Protein AF-0000000071001162 (afdb_homodimer)

Solvent-accessible surface area (backbone atoms only — not comparable to full-atom values): 13131 Å² total; per-residue (Å²): 124,56,62,66,59,56,50,50,51,51,51,51,45,55,54,23,30,41,69,30,40,54,62,35,54,84,46,43,37,82,77,22,39,39,35,41,61,76,63,40,68,29,19,70,82,34,88,72,25,38,65,56,55,30,55,32,86,80,52,74,37,36,72,46,72,46,81,40,82,68,49,69,42,74,47,40,97,78,49,38,21,34,37,40,38,28,35,37,44,32,31,26,70,49,99,80,46,79,43,78,46,41,29,41,33,36,36,33,36,26,52,80,53,97,88,40,67,26,34,41,34,37,38,36,19,57,83,122,56,62,66,60,55,50,49,52,52,51,51,45,55,53,24,32,41,69,31,40,54,61,36,54,84,45,44,37,82,77,22,38,38,36,40,61,77,64,40,67,29,19,70,81,34,89,72,25,36,65,56,55,29,55,32,86,80,53,74,37,37,73,46,71,47,80,39,82,68,48,67,42,73,47,40,99,78,47,38,22,36,37,38,39,27,36,36,44,34,33,28,68,51,98,81,47,77,43,78,44,42,28,41,35,37,37,32,37,26,52,79,52,98,87,40,66,26,33,42,35,37,39,36,19,57,82

Organism: Aspergillus flavus (strain ATCC 200026 / FGSC A1120 / IAM 13836 / NRRL 3357 / JCM 12722 / SRRC 167) (NCBI:txid332952)

Sequence (254 aa):
MNHNEILALEHKTWDALCISGSTLIPLLSDDCIMVFPGGMKLSKESHPTLSSILASEEFVPWSSYTILESETRTLDGSAQSALICYKVSARRVSDRDSQSFDALCSSVWRKIGPEQWEMVFHQQTPFMNHNEILALEHKTWDALCISGSTLIPLLSDDCIMVFPGGMKLSKESHPTLSSILASEEFVPWSSYTILESETRTLDGSAQSALICYKVSARRVSDRDSQSFDALCSSVWRKIGPEQWEMVFHQQTPF

Nearest PDB structures (foldseek):
  3soy-assembly1_A-2  TM=6.831E-01  e=2.944E-05  Salmonella enterica subsp. enterica serovar Typhimurium str. LT2
  5kvb-assembly1_A  TM=6.678E-01  e=1.517E-04  Novosphingobium barchaimii LL02
  3s5c-assembly1_B  TM=6.018E-01  e=1.819E-04  uncultured organism
  3a76-assembly1_A  TM=5.830E-01  e=1.343E-04  Sphingomonas paucimobilis
  3bb9-assembly3_E  TM=6.967E-01  e=2.063E-03  Shewanella frigidimarina NCIMB 400

pLDDT: mean 94.47, std 6.88, range [64.56, 98.94]

InterPro domains:
  IPR032710 NTF2-like domain superfamily [SSF54427] (4-126)

Radius of gyration: 17.89 Å; Cα contacts (8 Å, |Δi|>4): 563; chains: 2; bounding box: 54×50×40 Å

Foldseek 3Di:
DDQVLVVVLVVCQLVLLQPFLLSNVVQADQFAWEAEPPGDIEGCPDVVHSNCVRHDPPRFGWNDKDWADKDKDQDDPVSQKMKIKTWMWTWTDDPVGIDIWIWIKMWMWGHPDPRGIHTRYMYTGTD/DDLVLVVVLVVCQLVLLQPFLLSNVVQADQFAWEAEPPGDIEGCPDVVHSNCVRHDPPRFGWNDKDWADKDKDQDDPVSQKMKIKTWMWTWTDDPVDIDIWIWIKMWMWGHPDPRGIHTRYMYTGTD

Secondary structure (DSSP, 8-state):
--HHHHHHHHHHHHHHHTT-SGGGGGGEEEEEEEEETTTEEE-TTSSS-HHHHHT-TTPPPPSEEEEEEEEEEE-STT--EEEEEEEEEEEEE-SS-EEEEEEEEEEEEEESSSS-EEEEEEEEEE-/--HHHHHHHHHHHHHHHTT-SGGGGGGEEEEEEEEETTTEEE-TTSSS-HHHHHT-TTPPPPSEEEEEEEEEEE-STT--EEEEEEEEEEEEE-SS-EEEEEEEEEEEEEE-SSS-EEEEEEEEEE-

Structure (mmCIF, N/CA/C/O backbone):
data_AF-0000000071001162-model_v1
#
loop_
_entity.id
_entity.type
_entity.pdbx_description
1 polymer 'DUF4440 domain-containing protein'
#
loop_
_atom_site.group_PDB
_atom_site.id
_atom_site.type_symbol
_atom_site.label_atom_id
_atom_site.label_alt_id
_atom_site.label_comp_id
_atom_site.label_asym_id
_atom_site.label_entity_id
_atom_site.label_seq_id
_atom_site.pdbx_PDB_ins_code
_atom_site.Cartn_x
_atom_site.Cartn_y
_atom_site.Cartn_z
_atom_site.occupancy
_atom_site.B_iso_or_equiv
_atom_site.auth_seq_id
_atom_site.auth_comp_id
_atom_site.auth_asym_id
_atom_site.auth_atom_id
_atom_site.pdbx_PDB_model_num
ATOM 1 N N . MET A 1 1 ? -12.047 -14.719 6.945 1 66.56 1 MET A N 1
ATOM 2 C CA . MET A 1 1 ? -10.688 -14.875 6.426 1 66.56 1 MET A CA 1
ATOM 3 C C . MET A 1 1 ? -9.68 -15.016 7.562 1 66.56 1 MET A C 1
ATOM 5 O O . MET A 1 1 ? -9.797 -14.336 8.586 1 66.56 1 MET A O 1
ATOM 9 N N . ASN A 1 2 ? -8.789 -16.109 7.418 1 86.12 2 ASN A N 1
ATOM 10 C CA . ASN A 1 2 ? -7.809 -16.484 8.438 1 86.12 2 ASN A CA 1
ATOM 11 C C . ASN A 1 2 ? -6.469 -15.797 8.211 1 86.12 2 ASN A C 1
ATOM 13 O O . ASN A 1 2 ? -5.93 -15.828 7.102 1 86.12 2 ASN A O 1
ATOM 17 N N . HIS A 1 3 ? -6.035 -15.047 9.203 1 94.19 3 HIS A N 1
ATOM 18 C CA . HIS A 1 3 ? -4.758 -14.352 9.133 1 94.19 3 HIS A CA 1
ATOM 19 C C . HIS A 1 3 ? -3.646 -15.281 8.648 1 94.19 3 HIS A C 1
ATOM 21 O O . HIS A 1 3 ? -2.854 -14.906 7.781 1 94.19 3 HIS A O 1
ATOM 27 N N . ASN A 1 4 ? -3.639 -16.422 9.195 1 95.75 4 ASN A N 1
ATOM 28 C CA . ASN A 1 4 ? -2.586 -17.375 8.875 1 95.75 4 ASN A CA 1
ATOM 29 C C . ASN A 1 4 ? -2.615 -17.766 7.395 1 95.75 4 ASN A C 1
ATOM 31 O O . ASN A 1 4 ? -1.568 -18 6.789 1 95.75 4 ASN A O 1
ATOM 35 N N . GLU A 1 5 ? -3.801 -17.828 6.906 1 95.12 5 GLU A N 1
ATOM 36 C CA . GLU A 1 5 ? -3.951 -18.156 5.492 1 95.12 5 GLU A CA 1
ATOM 37 C C . GLU A 1 5 ? -3.334 -17.078 4.609 1 95.12 5 GLU A C 1
ATOM 39 O O . GLU A 1 5 ? -2.59 -17.375 3.674 1 95.12 5 GLU A O 1
ATOM 44 N N . ILE A 1 6 ? -3.6 -15.852 4.902 1 96.88 6 ILE A N 1
ATOM 45 C CA . ILE A 1 6 ? -3.105 -14.727 4.105 1 96.88 6 ILE A CA 1
ATOM 46 C C . ILE A 1 6 ? -1.596 -14.594 4.293 1 96.88 6 ILE A C 1
ATOM 48 O O . ILE A 1 6 ? -0.866 -14.336 3.332 1 96.88 6 ILE A O 1
ATOM 52 N N . LEU A 1 7 ? -1.125 -14.781 5.527 1 98.25 7 LEU A N 1
ATOM 53 C CA . LEU A 1 7 ? 0.308 -14.742 5.801 1 98.25 7 LEU A CA 1
ATOM 54 C C . LEU A 1 7 ? 1.043 -15.82 5.012 1 98.25 7 LEU A C 1
ATOM 56 O O . LEU A 1 7 ? 2.141 -15.586 4.5 1 98.25 7 LEU A O 1
ATOM 60 N N . ALA A 1 8 ? 0.471 -16.984 4.941 1 97.94 8 ALA A N 1
ATOM 61 C CA . ALA A 1 8 ? 1.063 -18.078 4.168 1 97.94 8 ALA A CA 1
ATOM 62 C C . ALA A 1 8 ? 1.209 -17.688 2.699 1 97.94 8 ALA A C 1
ATOM 64 O O . ALA A 1 8 ? 2.176 -18.078 2.043 1 97.94 8 ALA A O 1
ATOM 65 N N . LEU A 1 9 ? 0.254 -16.953 2.176 1 98 9 LEU A N 1
ATOM 66 C CA . LEU A 1 9 ? 0.333 -16.469 0.802 1 98 9 LEU A CA 1
ATOM 67 C C . LEU A 1 9 ? 1.518 -15.523 0.626 1 98 9 LEU A C 1
ATOM 69 O O . LEU A 1 9 ? 2.211 -15.57 -0.393 1 98 9 LEU A O 1
ATOM 73 N N . GLU A 1 10 ? 1.776 -14.703 1.621 1 98.81 10 GLU A N 1
ATOM 74 C CA . GLU A 1 10 ? 2.936 -13.812 1.549 1 98.81 10 GLU A CA 1
ATOM 75 C C . GLU A 1 10 ? 4.238 -14.609 1.549 1 98.81 10 GLU A C 1
ATOM 77 O O . GLU A 1 10 ? 5.172 -14.281 0.817 1 98.81 10 GLU A O 1
ATOM 82 N N . HIS A 1 11 ? 4.293 -15.602 2.422 1 98.75 11 HIS A N 1
ATOM 83 C CA . HIS A 1 11 ? 5.469 -16.469 2.414 1 98.75 11 HIS A CA 1
ATOM 84 C C . HIS A 1 11 ? 5.66 -17.125 1.052 1 98.75 11 HIS A C 1
ATOM 86 O O . HIS A 1 11 ? 6.785 -17.234 0.564 1 98.75 11 HIS A O 1
ATOM 92 N N . LYS A 1 12 ? 4.574 -17.531 0.424 1 98.56 12 LYS A N 1
ATOM 93 C CA . LYS A 1 12 ? 4.656 -18.094 -0.916 1 98.56 12 LYS A CA 1
ATOM 94 C C . LYS A 1 12 ? 5.262 -17.109 -1.904 1 98.56 12 LYS A C 1
ATOM 96 O O . LYS A 1 12 ? 6.07 -17.484 -2.756 1 98.56 12 LYS A O 1
ATOM 101 N N . THR A 1 13 ? 4.871 -15.859 -1.766 1 98.75 13 THR A N 1
ATOM 102 C CA . THR A 1 13 ? 5.387 -14.828 -2.654 1 98.75 13 THR A CA 1
ATOM 103 C C . THR A 1 13 ? 6.887 -14.641 -2.457 1 98.75 13 THR A C 1
ATOM 105 O O . THR A 1 13 ? 7.648 -14.633 -3.426 1 98.75 13 THR A O 1
ATOM 108 N N . TRP A 1 14 ? 7.309 -14.484 -1.239 1 98.75 14 TRP A N 1
ATOM 109 C CA . TRP A 1 14 ? 8.719 -14.258 -0.959 1 98.75 14 TRP A CA 1
ATOM 110 C C . TRP A 1 14 ? 9.547 -15.492 -1.296 1 98.75 14 TRP A C 1
ATOM 112 O O . TRP A 1 14 ? 10.672 -15.383 -1.787 1 98.75 14 TRP A O 1
ATOM 122 N N . ASP A 1 15 ? 9 -16.703 -1.02 1 98.75 15 ASP A N 1
ATOM 123 C CA . ASP A 1 15 ? 9.664 -17.938 -1.439 1 98.75 15 ASP A CA 1
ATOM 124 C C . ASP A 1 15 ? 9.883 -17.953 -2.951 1 98.75 15 ASP A C 1
ATOM 126 O O . ASP A 1 15 ? 10.953 -18.344 -3.424 1 98.75 15 ASP A O 1
ATOM 130 N N . ALA A 1 16 ? 8.836 -17.594 -3.705 1 98.62 16 ALA A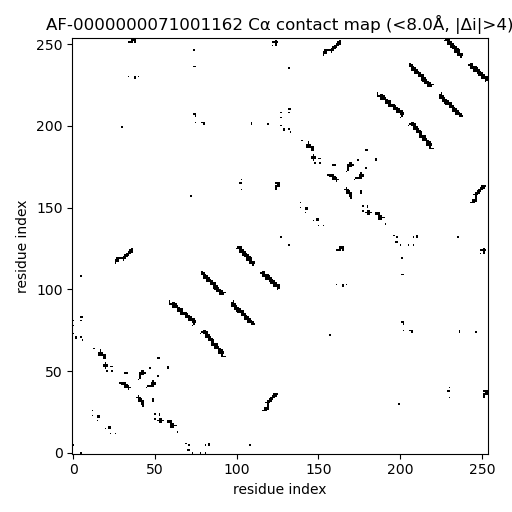 N 1
ATOM 131 C CA . ALA A 1 16 ? 8.945 -17.516 -5.16 1 98.62 16 ALA A CA 1
ATOM 132 C C . ALA A 1 16 ? 10.07 -16.578 -5.578 1 98.62 16 ALA A C 1
ATOM 134 O O . ALA A 1 16 ? 10.859 -16.906 -6.465 1 98.62 16 ALA A O 1
ATOM 135 N N . LEU A 1 17 ? 10.227 -15.461 -4.898 1 98 17 LEU A N 1
ATOM 136 C CA . LEU A 1 17 ? 11.203 -14.438 -5.242 1 98 17 LEU A CA 1
ATOM 137 C C . LEU A 1 17 ? 12.609 -14.875 -4.863 1 98 17 LEU A C 1
ATOM 139 O O . LEU A 1 17 ? 13.594 -14.289 -5.316 1 98 17 LEU A O 1
ATOM 143 N N . CYS A 1 18 ? 12.703 -15.867 -3.99 1 97.81 18 CYS A N 1
ATOM 144 C CA . CYS A 1 18 ? 14 -16.469 -3.68 1 97.81 18 CYS A CA 1
ATOM 145 C C . CYS A 1 18 ? 14.445 -17.391 -4.793 1 97.81 18 CYS A C 1
ATOM 147 O O . CYS A 1 18 ? 15.609 -17.797 -4.844 1 97.81 18 CYS A O 1
ATOM 149 N N . ILE A 1 19 ? 13.562 -17.734 -5.672 1 97.25 19 ILE A N 1
ATOM 150 C CA . ILE A 1 19 ? 13.883 -18.578 -6.82 1 97.25 19 ILE A CA 1
ATOM 151 C C . ILE A 1 19 ? 14.117 -17.703 -8.047 1 97.25 19 ILE A C 1
ATOM 153 O O . ILE A 1 19 ? 15.227 -17.672 -8.594 1 97.25 19 ILE A O 1
ATOM 157 N N . SER A 1 20 ? 13.117 -17.016 -8.523 1 96.81 20 SER A N 1
ATOM 158 C CA . SER A 1 20 ? 13.164 -16.062 -9.633 1 96.81 20 SER A CA 1
ATOM 159 C C . SER A 1 20 ? 11.969 -15.125 -9.609 1 96.81 20 SER A C 1
ATOM 161 O O . SER A 1 20 ? 10.953 -15.414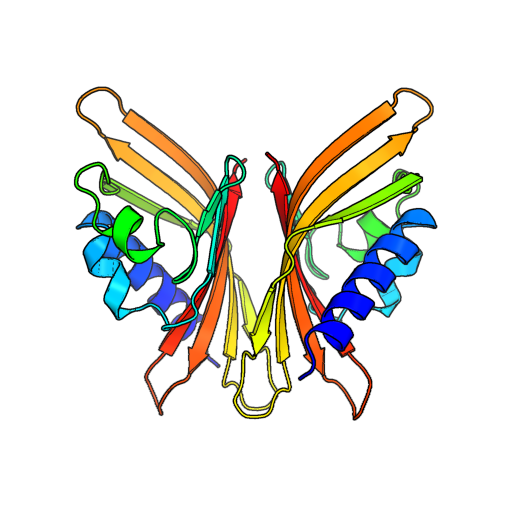 -8.961 1 96.81 20 SER A O 1
ATOM 163 N N . GLY A 1 21 ? 12.117 -14.016 -10.297 1 97 21 GLY A N 1
ATOM 164 C CA . GLY A 1 21 ? 10.977 -13.125 -10.438 1 97 21 GLY A CA 1
ATOM 165 C C . GLY A 1 21 ? 9.805 -13.766 -11.148 1 97 21 GLY A C 1
ATOM 166 O O . GLY A 1 21 ? 8.648 -13.539 -10.781 1 97 21 GLY A O 1
ATOM 167 N N . SER A 1 22 ? 10.078 -14.555 -12.148 1 97.62 22 SER A N 1
ATOM 168 C CA . SER A 1 22 ? 9.039 -15.172 -12.977 1 97.62 22 SER A CA 1
ATOM 169 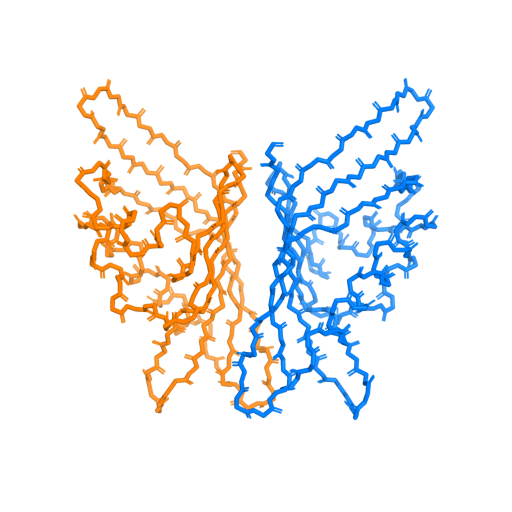C C . SER A 1 22 ? 8.172 -16.125 -12.156 1 97.62 22 SER A C 1
ATOM 171 O O . SER A 1 22 ? 7 -16.328 -12.469 1 97.62 22 SER A O 1
ATOM 173 N N . THR A 1 23 ? 8.734 -16.688 -11.094 1 98.25 23 THR A N 1
ATOM 174 C CA . THR A 1 23 ? 8.031 -17.656 -10.258 1 98.25 23 THR A CA 1
ATOM 175 C C . THR A 1 23 ? 6.898 -16.969 -9.484 1 98.25 23 THR A C 1
ATOM 177 O O . THR A 1 23 ? 5.984 -17.641 -9 1 98.25 23 THR A O 1
ATOM 180 N N . LEU A 1 24 ? 6.949 -15.648 -9.406 1 98.56 24 LEU A N 1
ATOM 181 C CA . LEU A 1 24 ? 5.91 -14.898 -8.711 1 98.56 24 LEU A CA 1
ATOM 182 C C . LEU A 1 24 ? 4.691 -14.711 -9.609 1 98.56 24 LEU A C 1
ATOM 184 O O . LEU A 1 24 ? 3.564 -14.602 -9.117 1 98.56 24 LEU A O 1
ATOM 188 N N . ILE A 1 25 ? 4.867 -14.734 -10.898 1 98.19 25 ILE A N 1
ATOM 189 C CA . ILE A 1 25 ? 3.91 -14.242 -11.883 1 98.19 25 ILE A CA 1
ATOM 190 C C . ILE A 1 25 ? 2.607 -15.039 -11.773 1 98.19 25 ILE A C 1
ATOM 192 O O . ILE A 1 25 ? 1.519 -14.461 -11.805 1 98.19 25 ILE A O 1
ATOM 196 N N . PRO A 1 26 ? 2.621 -16.359 -11.492 1 97.56 26 PRO A N 1
ATOM 197 C CA . PRO A 1 26 ? 1.375 -17.125 -11.414 1 97.56 26 PRO A CA 1
ATOM 198 C C . PRO A 1 26 ? 0.521 -16.75 -10.203 1 97.56 26 PRO A C 1
ATOM 200 O O . PRO A 1 26 ? -0.655 -17.109 -10.141 1 97.56 26 PRO A O 1
ATOM 203 N N . LEU A 1 27 ? 1.064 -16.078 -9.234 1 98.19 27 LEU A N 1
ATOM 204 C CA . LEU A 1 27 ? 0.336 -15.703 -8.031 1 98.19 27 LEU A CA 1
ATOM 205 C C . LEU A 1 27 ? -0.366 -14.367 -8.219 1 98.19 27 LEU A C 1
ATOM 207 O O . LEU A 1 27 ? -1.193 -13.977 -7.391 1 98.19 27 LEU A O 1
ATOM 211 N N . LEU A 1 28 ? -0.059 -13.695 -9.297 1 98.38 28 LEU A N 1
ATOM 212 C CA . LEU A 1 28 ? -0.533 -12.336 -9.492 1 98.38 28 LEU A CA 1
ATOM 213 C C . LEU A 1 28 ? -1.836 -12.32 -10.289 1 98.38 28 LEU A C 1
ATOM 215 O O . LEU A 1 28 ? -2.021 -13.125 -11.195 1 98.38 28 LEU A O 1
ATOM 219 N N . SER A 1 29 ? -2.732 -11.445 -9.914 1 97.31 29 SER A N 1
ATOM 220 C CA . SER A 1 29 ? -3.879 -11.172 -10.773 1 97.31 29 SER A CA 1
ATOM 221 C C . SER A 1 29 ? -3.449 -10.484 -12.062 1 97.31 29 SER A C 1
ATOM 223 O O . SER A 1 29 ? -2.379 -9.875 -12.125 1 97.31 29 SER A O 1
ATOM 225 N N . ASP A 1 30 ? -4.289 -10.562 -13.07 1 96 30 ASP A N 1
ATOM 226 C CA . ASP A 1 30 ? -4.02 -9.922 -14.352 1 96 30 ASP A CA 1
ATOM 227 C C . ASP A 1 30 ? -3.885 -8.406 -14.195 1 96 30 ASP A C 1
ATOM 229 O O . ASP A 1 30 ? -3.111 -7.77 -14.914 1 96 30 ASP A O 1
ATOM 233 N N . ASP A 1 31 ? -4.598 -7.867 -13.289 1 95.81 31 ASP A N 1
ATOM 234 C CA . ASP A 1 31 ? -4.617 -6.418 -13.117 1 95.81 31 ASP A CA 1
ATOM 235 C C . ASP A 1 31 ? -3.799 -5.996 -11.898 1 95.81 31 ASP A C 1
ATOM 237 O O . ASP A 1 31 ? -4.062 -4.953 -11.297 1 95.81 31 ASP A O 1
ATOM 241 N N . CYS A 1 32 ? -2.82 -6.766 -11.484 1 98.19 32 CYS A N 1
ATOM 242 C CA . CYS A 1 32 ? -1.99 -6.484 -10.32 1 98.19 32 CYS A CA 1
ATOM 243 C C . CYS A 1 32 ? -1.204 -5.191 -10.516 1 98.19 32 CYS A C 1
ATOM 245 O O . CYS A 1 32 ? -0.711 -4.918 -11.609 1 98.19 32 CYS A O 1
ATOM 247 N N . ILE A 1 33 ? -1.082 -4.434 -9.461 1 98.5 33 ILE A N 1
ATOM 248 C CA . ILE A 1 33 ? -0.222 -3.256 -9.398 1 98.5 33 ILE A CA 1
ATOM 249 C C . ILE A 1 33 ? 0.824 -3.441 -8.297 1 98.5 33 ILE A C 1
ATOM 251 O O . ILE A 1 33 ? 0.493 -3.83 -7.176 1 98.5 33 ILE A O 1
ATOM 255 N N . MET A 1 34 ? 2.049 -3.172 -8.57 1 98.75 34 MET A N 1
ATOM 256 C CA . MET A 1 34 ? 3.113 -3.189 -7.574 1 98.75 34 MET A CA 1
ATOM 257 C C . MET A 1 34 ? 3.826 -1.843 -7.512 1 98.75 34 MET A C 1
ATOM 259 O O . MET A 1 34 ? 4.148 -1.259 -8.547 1 98.75 34 MET A O 1
ATOM 263 N N . VAL A 1 35 ? 3.994 -1.398 -6.352 1 98.75 35 VAL A N 1
ATOM 264 C CA . VAL A 1 35 ? 4.625 -0.107 -6.098 1 98.75 35 VAL A CA 1
ATOM 265 C C . VAL A 1 35 ? 5.934 -0.311 -5.332 1 98.75 35 VAL A C 1
ATOM 267 O O . VAL A 1 35 ? 5.941 -0.913 -4.258 1 98.75 35 VAL A O 1
ATOM 270 N N . PHE A 1 36 ? 6.992 0.175 -5.871 1 97.81 36 PHE A N 1
ATOM 271 C CA . PHE A 1 36 ? 8.328 0.018 -5.312 1 97.81 36 PHE A CA 1
ATOM 272 C C . PHE A 1 36 ? 8.961 1.376 -5.039 1 97.81 36 PHE A C 1
ATOM 274 O O . PHE A 1 36 ? 8.477 2.402 -5.516 1 97.81 36 PHE A O 1
ATOM 281 N N . PRO A 1 37 ? 10 1.357 -4.203 1 96.56 37 PRO A N 1
ATOM 282 C CA . PRO A 1 37 ? 10.734 2.615 -4.035 1 96.56 37 PRO A CA 1
ATOM 283 C C . PRO A 1 37 ? 11.297 3.146 -5.348 1 96.56 37 PRO A C 1
ATOM 285 O O . PRO A 1 37 ? 11.375 2.412 -6.336 1 96.56 37 PRO A O 1
ATOM 288 N N . GLY A 1 38 ? 11.641 4.465 -5.387 1 94.31 38 GLY A N 1
ATOM 289 C CA . GLY A 1 38 ? 12.242 5.078 -6.562 1 94.31 38 GLY A CA 1
ATOM 290 C C . GLY A 1 38 ? 11.219 5.52 -7.594 1 94.31 38 GLY A C 1
ATOM 291 O O . GLY A 1 38 ? 11.547 5.66 -8.773 1 94.31 38 GLY A O 1
ATOM 292 N N . GLY A 1 39 ? 9.961 5.598 -7.152 1 95.75 39 GLY A N 1
ATOM 293 C CA . GLY A 1 39 ? 8.906 6.078 -8.031 1 95.75 39 GLY A CA 1
ATOM 294 C C . GLY A 1 39 ? 8.445 5.035 -9.031 1 95.75 39 GLY A C 1
ATOM 295 O O . GLY A 1 39 ? 7.898 5.375 -10.078 1 95.75 39 GLY A O 1
ATOM 296 N N . MET A 1 40 ? 8.68 3.816 -8.742 1 96.56 40 MET A N 1
ATOM 297 C CA . MET A 1 40 ? 8.352 2.74 -9.672 1 96.56 40 MET A CA 1
ATOM 298 C C . MET A 1 40 ? 6.973 2.168 -9.375 1 96.56 40 MET A C 1
ATOM 300 O O . MET A 1 40 ? 6.727 1.665 -8.281 1 96.56 40 MET A O 1
ATOM 304 N N . LYS A 1 41 ? 6.09 2.316 -10.242 1 98.12 41 LYS A N 1
ATOM 305 C CA . LYS A 1 41 ? 4.77 1.693 -10.25 1 98.12 41 LYS A CA 1
ATOM 306 C C . LYS A 1 41 ? 4.59 0.795 -11.469 1 98.12 41 LYS A C 1
ATOM 308 O O . LYS A 1 41 ? 4.645 1.266 -12.609 1 98.12 41 LYS A O 1
ATOM 313 N N . LEU A 1 42 ? 4.363 -0.476 -11.219 1 98.06 42 LEU A N 1
ATOM 314 C CA . LEU A 1 42 ? 4.336 -1.452 -12.297 1 98.06 42 LEU A CA 1
ATOM 315 C C . LEU A 1 42 ? 2.973 -2.125 -12.391 1 98.06 42 LEU A C 1
ATOM 317 O O . LEU A 1 42 ? 2.338 -2.396 -11.375 1 98.06 42 LEU A O 1
ATOM 321 N N . SER A 1 43 ? 2.525 -2.396 -13.5 1 97.94 43 SER A N 1
ATOM 322 C CA . SER A 1 43 ? 1.308 -3.123 -13.844 1 97.94 43 SER A CA 1
ATOM 323 C C . SER A 1 43 ? 1.435 -3.793 -15.211 1 97.94 43 SER A C 1
ATOM 325 O O . SER A 1 43 ? 2.494 -3.738 -15.836 1 97.94 43 SER A O 1
ATOM 327 N N . LYS A 1 44 ? 0.364 -4.445 -15.57 1 97.19 44 LYS A N 1
ATOM 328 C CA . LYS A 1 44 ? 0.343 -5.066 -16.891 1 97.19 44 LYS A CA 1
ATOM 329 C C . LYS A 1 44 ? 0.484 -4.02 -18 1 97.19 44 LYS A C 1
ATOM 331 O O . LYS A 1 44 ? 0.979 -4.32 -19.078 1 97.19 44 LYS A O 1
ATOM 336 N N . GLU A 1 45 ? 0.143 -2.758 -17.703 1 95.19 45 GLU A N 1
ATOM 337 C CA . GLU A 1 45 ? 0.084 -1.717 -18.719 1 95.19 45 GLU A CA 1
ATOM 338 C C . GLU A 1 45 ? 1.292 -0.789 -18.641 1 95.19 45 GLU A C 1
ATOM 340 O O . GLU A 1 45 ? 1.479 0.078 -19.484 1 95.19 45 GLU A O 1
ATOM 345 N N . SER A 1 46 ? 2.092 -0.967 -17.609 1 96.38 46 SER A N 1
ATOM 346 C CA . SER A 1 46 ? 3.254 -0.096 -17.469 1 96.38 46 SER A CA 1
ATOM 347 C C . SER A 1 46 ? 4.312 -0.417 -18.516 1 96.38 46 SER A C 1
ATOM 349 O O . SER A 1 46 ? 4.238 -1.447 -19.188 1 96.38 46 SER A O 1
ATOM 351 N N . HIS A 1 47 ? 5.305 0.534 -18.641 1 95.81 47 HIS A N 1
ATOM 352 C CA . HIS A 1 47 ? 6.453 0.336 -19.516 1 95.81 47 HIS A CA 1
ATOM 353 C C . HIS A 1 47 ? 7.758 0.676 -18.812 1 95.81 47 HIS A C 1
ATOM 355 O O . HIS A 1 47 ? 8.031 1.846 -18.531 1 95.81 47 HIS A O 1
ATOM 361 N N . PRO A 1 48 ? 8.539 -0.394 -18.594 1 96.25 48 PRO A N 1
ATOM 362 C CA . PRO A 1 48 ? 8.352 -1.831 -18.797 1 96.25 48 PRO A CA 1
ATOM 363 C C . PRO A 1 48 ? 7.168 -2.395 -18.016 1 96.25 48 PRO A C 1
ATOM 365 O O . PRO A 1 48 ? 6.695 -1.765 -17.062 1 96.25 48 PRO A O 1
ATOM 368 N N . THR A 1 49 ? 6.641 -3.543 -18.453 1 97.81 49 THR A N 1
ATOM 369 C CA . THR A 1 49 ? 5.523 -4.18 -17.766 1 97.81 49 THR A CA 1
ATOM 370 C C . THR A 1 49 ? 5.996 -4.883 -16.5 1 97.81 49 THR A C 1
ATOM 372 O O . THR A 1 49 ? 7.176 -5.215 -16.375 1 97.81 49 THR A O 1
ATOM 375 N N . LEU A 1 50 ? 5.031 -5.102 -15.625 1 98 50 LEU A N 1
ATOM 376 C CA . LEU A 1 50 ? 5.316 -5.848 -14.406 1 98 50 LEU A CA 1
ATOM 377 C C . LEU A 1 50 ? 5.914 -7.215 -14.727 1 98 50 LEU A C 1
ATOM 379 O O . LEU A 1 50 ? 6.965 -7.578 -14.195 1 98 50 LEU A O 1
ATOM 383 N N . SER A 1 51 ? 5.32 -7.914 -15.633 1 97.69 51 SER A N 1
ATOM 384 C CA . SER A 1 51 ? 5.785 -9.25 -16 1 97.69 51 SER A CA 1
ATOM 385 C C . SER A 1 51 ? 7.184 -9.203 -16.609 1 97.69 51 SER A C 1
ATOM 387 O O . SER A 1 51 ? 8.008 -10.078 -16.344 1 97.69 51 SER A O 1
ATOM 389 N N . SER A 1 52 ? 7.449 -8.164 -17.453 1 97.56 52 SER A N 1
ATOM 390 C CA . SER A 1 52 ? 8.758 -8.055 -18.078 1 97.56 52 SER A CA 1
ATOM 391 C C . SER A 1 52 ? 9.859 -7.805 -17.062 1 97.56 52 SER A C 1
ATOM 393 O O . SER A 1 52 ? 10.961 -8.344 -17.172 1 97.56 52 SER A O 1
ATOM 395 N N . ILE A 1 53 ? 9.555 -6.988 -16.062 1 97.06 53 ILE A N 1
ATOM 396 C CA . ILE A 1 53 ? 10.523 -6.691 -15.008 1 97.06 53 ILE A CA 1
ATOM 397 C C . ILE A 1 53 ? 10.781 -7.945 -14.18 1 97.06 53 ILE A C 1
ATOM 399 O O . ILE A 1 53 ? 11.938 -8.281 -13.891 1 97.06 53 ILE A O 1
ATOM 403 N N . LEU A 1 54 ? 9.727 -8.641 -13.805 1 97.19 54 LEU A N 1
ATOM 404 C CA . LEU A 1 54 ? 9.852 -9.852 -13 1 97.19 54 LEU A CA 1
ATOM 405 C C . LEU A 1 54 ? 10.586 -10.945 -13.781 1 97.19 54 LEU A C 1
ATOM 407 O O . LEU A 1 54 ? 11.352 -11.719 -13.195 1 97.19 54 LEU A O 1
ATOM 411 N N . ALA A 1 55 ? 10.406 -10.977 -15.062 1 96.69 55 ALA A N 1
ATOM 412 C CA . ALA A 1 55 ? 10.992 -12.023 -15.891 1 96.69 55 ALA A CA 1
ATOM 413 C C . ALA A 1 55 ? 12.398 -11.641 -16.359 1 96.69 55 ALA A C 1
ATOM 415 O O . ALA A 1 55 ? 13.078 -12.422 -17.016 1 96.69 55 ALA A O 1
ATOM 416 N N . SER A 1 56 ? 12.758 -10.438 -16.047 1 95.5 56 SER A N 1
ATOM 417 C CA . SER A 1 56 ? 14.047 -9.938 -16.516 1 95.5 56 SER A CA 1
ATOM 418 C C . SER A 1 56 ? 15.195 -10.781 -15.977 1 95.5 56 SER A C 1
ATOM 420 O O . SER A 1 56 ? 15.164 -11.211 -14.82 1 95.5 56 SER A O 1
ATOM 422 N N . GLU A 1 57 ? 16.266 -10.867 -16.719 1 91.56 57 GLU A N 1
ATOM 423 C CA . GLU A 1 57 ? 17.469 -11.57 -16.297 1 91.56 57 GLU A CA 1
ATOM 424 C C . GLU A 1 57 ? 18.219 -10.773 -15.227 1 91.56 57 GLU A C 1
ATOM 426 O O . GLU A 1 57 ? 19.078 -11.312 -14.539 1 91.56 57 GLU A O 1
ATOM 431 N N . GLU A 1 58 ? 17.812 -9.547 -15.125 1 89.69 58 GLU A N 1
ATOM 432 C CA . GLU A 1 58 ? 18.469 -8.68 -14.156 1 89.69 58 GLU A CA 1
ATOM 433 C C . GLU A 1 58 ? 17.906 -8.875 -12.758 1 89.69 58 GLU A C 1
ATOM 435 O O . GLU A 1 58 ? 18.484 -8.406 -11.773 1 89.69 58 GLU A O 1
ATOM 440 N N . PHE A 1 59 ? 16.828 -9.547 -12.742 1 92.5 59 PHE A N 1
ATOM 441 C CA . PHE A 1 59 ? 16.25 -9.828 -11.438 1 92.5 59 PHE A CA 1
ATOM 442 C C . PHE A 1 59 ? 17.188 -10.703 -10.609 1 92.5 59 PHE A C 1
ATOM 444 O O . PHE A 1 59 ? 17.562 -11.797 -11.039 1 92.5 59 PHE A O 1
ATOM 451 N N . VAL A 1 60 ? 17.578 -10.227 -9.453 1 93 60 VAL A N 1
ATOM 452 C CA . VAL A 1 60 ? 18.406 -10.984 -8.523 1 93 60 VAL A CA 1
ATOM 453 C C . VAL A 1 60 ? 17.547 -11.586 -7.422 1 93 60 VAL A C 1
ATOM 455 O O . VAL A 1 60 ? 16.922 -10.859 -6.648 1 93 60 VAL A O 1
ATOM 458 N N . PRO A 1 61 ? 17.484 -12.875 -7.32 1 95.69 61 PRO A N 1
ATOM 459 C CA . PRO A 1 61 ? 16.672 -13.516 -6.277 1 95.69 61 PRO A CA 1
ATOM 460 C C . PRO A 1 61 ? 17.125 -13.141 -4.867 1 95.69 61 PRO A C 1
ATOM 462 O O . PRO A 1 61 ? 18.312 -12.914 -4.641 1 95.69 61 PRO A O 1
ATOM 465 N N . TRP A 1 62 ? 16.156 -13.133 -3.947 1 97 62 TRP A N 1
ATOM 466 C CA . TRP A 1 62 ? 16.484 -12.977 -2.535 1 97 62 TRP A CA 1
ATOM 467 C C . TRP A 1 62 ? 17.125 -14.25 -1.978 1 97 62 TRP A C 1
ATOM 469 O O . TRP A 1 62 ? 16.734 -15.359 -2.352 1 97 62 TRP A O 1
ATOM 479 N N . SER A 1 63 ? 18.062 -14.047 -1.095 1 97 63 SER A N 1
ATOM 480 C CA . SER A 1 63 ? 18.703 -15.195 -0.465 1 97 63 SER A CA 1
ATOM 481 C C . SER A 1 63 ? 17.953 -15.625 0.798 1 97 63 SER A C 1
ATOM 483 O O . SER A 1 63 ? 17.953 -16.797 1.155 1 97 63 SER A O 1
ATOM 485 N N . SER A 1 64 ? 17.422 -14.625 1.479 1 97.25 64 SER A N 1
ATOM 486 C CA . SER A 1 64 ? 16.656 -14.852 2.703 1 97.25 64 SER A CA 1
ATOM 487 C C . SER A 1 64 ? 15.719 -13.688 2.994 1 97.25 64 SER A C 1
ATOM 489 O O . SER A 1 64 ? 15.867 -12.609 2.43 1 97.25 64 SER A O 1
ATOM 491 N N . TYR A 1 65 ? 14.773 -14.008 3.805 1 98.5 65 TYR A N 1
ATOM 492 C CA . TYR A 1 65 ? 13.844 -12.977 4.25 1 98.5 65 TYR A CA 1
ATOM 493 C C . TYR A 1 65 ? 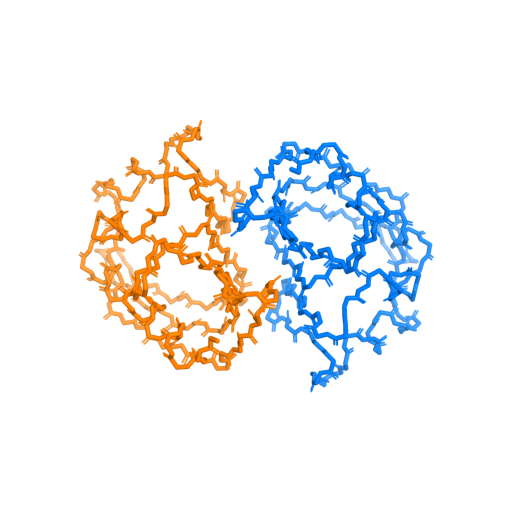13.219 -13.352 5.59 1 98.5 65 TYR A C 1
ATOM 495 O O . TYR A 1 65 ? 13.211 -14.523 5.973 1 98.5 65 TYR A O 1
ATOM 503 N N . THR A 1 66 ? 12.797 -12.375 6.301 1 98.56 66 THR A N 1
ATOM 504 C CA . THR A 1 66 ? 11.984 -12.539 7.496 1 98.56 66 THR A CA 1
ATOM 505 C C . THR A 1 66 ? 10.789 -11.586 7.477 1 98.56 66 THR A C 1
ATOM 507 O O . THR A 1 66 ? 10.938 -10.414 7.133 1 98.56 66 THR A O 1
ATOM 510 N N . ILE A 1 67 ? 9.602 -12.133 7.699 1 98.5 67 ILE A N 1
ATOM 511 C CA . ILE A 1 67 ? 8.398 -11.32 7.848 1 98.5 67 ILE A CA 1
ATOM 512 C C . ILE A 1 67 ? 8.094 -11.117 9.328 1 98.5 67 ILE A C 1
ATOM 514 O O . ILE A 1 67 ? 8.07 -12.07 10.102 1 98.5 67 ILE A O 1
ATOM 518 N N . LEU A 1 68 ? 7.922 -9.875 9.648 1 97 68 LEU A N 1
ATOM 519 C CA . LEU A 1 68 ? 7.656 -9.531 11.047 1 97 68 LEU A CA 1
ATOM 520 C C . LEU A 1 68 ? 6.426 -8.641 11.156 1 97 68 LEU A C 1
ATOM 522 O O . LEU A 1 68 ? 6.07 -7.938 10.211 1 97 68 LEU A O 1
ATOM 526 N N . GLU A 1 69 ? 5.703 -8.766 12.344 1 96.5 69 GLU A N 1
ATOM 527 C CA . GLU A 1 69 ? 4.656 -7.824 12.734 1 96.5 69 GLU A CA 1
ATOM 528 C C . GLU A 1 69 ? 3.564 -7.742 11.664 1 96.5 69 GLU A C 1
ATOM 530 O O . GLU A 1 69 ? 3.154 -6.652 11.273 1 96.5 69 GLU A O 1
ATOM 535 N N . SER A 1 70 ? 3.168 -8.906 11.203 1 97.69 70 SER A N 1
ATOM 536 C CA . SER A 1 70 ? 2.125 -8.953 10.188 1 97.69 70 SER A CA 1
ATOM 537 C C . SER A 1 70 ? 0.745 -8.742 10.797 1 97.69 70 SER A C 1
ATOM 539 O O . SER A 1 70 ? 0.478 -9.195 11.914 1 97.69 70 SER A O 1
ATOM 541 N N . GLU A 1 71 ? -0.094 -8.039 10.094 1 96.44 71 GLU A N 1
ATOM 542 C CA . GLU A 1 71 ? -1.499 -7.844 10.445 1 96.44 71 GLU A CA 1
ATOM 543 C C . GLU A 1 71 ? -2.383 -7.883 9.203 1 96.44 71 GLU A C 1
ATOM 545 O O . GLU A 1 71 ? -1.948 -7.5 8.109 1 96.44 71 GLU A O 1
ATOM 550 N N . THR A 1 72 ? -3.617 -8.336 9.398 1 96.5 72 THR A N 1
ATOM 551 C CA . THR A 1 72 ? -4.523 -8.492 8.266 1 96.5 72 THR A CA 1
ATOM 552 C C . THR A 1 72 ? -5.844 -7.77 8.523 1 96.5 72 THR A C 1
ATOM 554 O O . THR A 1 72 ? -6.211 -7.535 9.68 1 96.5 72 THR A O 1
ATOM 557 N N . ARG A 1 73 ? -6.406 -7.324 7.406 1 94.62 73 ARG A N 1
ATOM 558 C CA . ARG A 1 73 ? -7.762 -6.789 7.41 1 94.62 73 ARG A CA 1
ATOM 559 C C . ARG A 1 73 ? -8.617 -7.465 6.344 1 94.62 73 ARG A C 1
ATOM 561 O O . ARG A 1 73 ? -8.148 -7.715 5.23 1 94.62 73 ARG A O 1
ATOM 568 N N . THR A 1 74 ? -9.828 -7.738 6.832 1 92.19 74 THR A N 1
ATOM 569 C CA . THR A 1 74 ? -10.812 -8.125 5.828 1 92.19 74 THR A CA 1
ATOM 570 C C . THR A 1 74 ? -11.375 -6.891 5.121 1 92.19 74 THR A C 1
ATOM 572 O O . THR A 1 74 ? -11.695 -5.891 5.77 1 92.19 74 THR A O 1
ATOM 575 N N . LEU A 1 75 ? -11.508 -6.941 3.795 1 91.62 75 LEU A N 1
ATOM 576 C CA . LEU A 1 75 ? -11.852 -5.746 3.035 1 91.62 75 LEU A CA 1
ATOM 577 C C . LEU A 1 75 ? -13.32 -5.758 2.639 1 91.62 75 LEU A C 1
ATOM 579 O O . LEU A 1 75 ? -13.867 -4.727 2.236 1 91.62 75 LEU A O 1
ATOM 583 N N . ASP A 1 76 ? -13.938 -6.855 2.752 1 80.88 76 ASP A N 1
ATOM 584 C CA . ASP A 1 76 ? -15.352 -6.941 2.398 1 80.88 76 ASP A CA 1
ATOM 585 C C . ASP A 1 76 ? -16.094 -7.902 3.324 1 80.88 76 ASP A C 1
ATOM 587 O O . ASP A 1 76 ? -15.469 -8.734 3.99 1 80.88 76 ASP A O 1
ATOM 591 N N . GLY A 1 77 ? -17.391 -7.703 3.396 1 74.25 77 GLY A N 1
ATOM 592 C CA . GLY A 1 77 ? -18.219 -8.516 4.273 1 74.25 77 GLY A CA 1
ATOM 593 C C . GLY A 1 77 ? -18.203 -9.992 3.918 1 74.25 77 GLY A C 1
ATOM 594 O O . GLY A 1 77 ? -18.484 -10.844 4.766 1 74.25 77 GLY A O 1
ATOM 595 N N . SER A 1 78 ? -17.781 -10.297 2.713 1 75.31 78 SER A N 1
ATOM 596 C CA . SER A 1 78 ? -17.828 -11.688 2.264 1 75.31 78 SER A CA 1
ATOM 597 C C . SER A 1 78 ? -16.438 -12.32 2.299 1 75.31 78 SER A C 1
ATOM 599 O O . SER A 1 78 ? -16.266 -13.461 1.853 1 75.31 78 SER A O 1
ATOM 601 N N . ALA A 1 79 ? -15.547 -11.633 2.787 1 79.38 79 ALA A N 1
ATOM 602 C CA . ALA A 1 79 ? -14.18 -12.109 2.977 1 79.38 79 ALA A CA 1
ATOM 603 C C . ALA A 1 79 ? -13.57 -12.578 1.658 1 79.38 79 ALA A C 1
ATOM 605 O O . ALA A 1 79 ? -12.867 -13.594 1.614 1 79.38 79 ALA A O 1
ATOM 606 N N . GLN A 1 80 ? -13.906 -11.844 0.575 1 88.12 80 GLN A N 1
ATOM 607 C CA . GLN A 1 80 ? -13.391 -12.172 -0.748 1 88.12 80 GLN A CA 1
ATOM 608 C C . GLN A 1 80 ? -12.109 -11.398 -1.045 1 88.12 80 GLN A C 1
ATOM 610 O O . GLN A 1 80 ? -11.5 -11.586 -2.1 1 88.12 80 GLN A O 1
ATOM 615 N N . SER A 1 81 ? -11.734 -10.594 -0.181 1 93.38 81 SER A N 1
ATOM 616 C CA . SER A 1 81 ? -10.492 -9.844 -0.306 1 93.38 81 SER A CA 1
ATOM 617 C C . SER A 1 81 ? -9.891 -9.531 1.062 1 93.38 81 SER A C 1
ATOM 619 O O . SER A 1 81 ? -10.625 -9.398 2.047 1 93.38 81 SER A O 1
ATOM 621 N N . ALA A 1 82 ? -8.602 -9.461 1.079 1 95.25 82 ALA A N 1
ATOM 622 C CA . ALA A 1 82 ? -7.891 -9.227 2.334 1 95.25 82 ALA A CA 1
ATOM 623 C C . ALA A 1 82 ? -6.656 -8.359 2.113 1 95.25 82 ALA A C 1
ATOM 625 O O . ALA A 1 82 ? -5.984 -8.469 1.085 1 95.25 82 ALA A O 1
ATOM 626 N N . LEU A 1 83 ? -6.449 -7.523 3.043 1 97.38 83 LEU A N 1
ATOM 627 C CA . LEU A 1 83 ? -5.227 -6.73 3.125 1 97.38 83 LEU A CA 1
ATOM 628 C C . LEU A 1 83 ? -4.266 -7.316 4.156 1 97.38 83 LEU A C 1
ATOM 630 O O . LEU A 1 83 ? -4.688 -7.73 5.238 1 97.38 83 LEU A O 1
ATOM 634 N N . ILE A 1 84 ? -3 -7.398 3.844 1 98.38 84 ILE A N 1
ATOM 635 C CA . ILE A 1 84 ? -1.989 -7.73 4.844 1 98.38 84 ILE A CA 1
ATOM 636 C C . ILE A 1 84 ? -0.891 -6.668 4.836 1 98.38 84 ILE A C 1
ATOM 638 O O . ILE A 1 84 ? -0.493 -6.184 3.771 1 98.38 84 ILE A O 1
ATOM 642 N N . CYS A 1 85 ? -0.416 -6.215 5.934 1 98.69 85 CYS A N 1
ATOM 643 C CA . CYS A 1 85 ? 0.705 -5.312 6.16 1 98.69 85 CYS A CA 1
ATOM 644 C C . CYS A 1 85 ? 1.744 -5.949 7.074 1 98.69 85 CYS A C 1
ATOM 646 O O . CYS A 1 85 ? 1.394 -6.617 8.047 1 98.69 85 CYS A O 1
ATOM 648 N N . TYR A 1 86 ? 2.979 -5.766 6.797 1 98.69 86 TYR A N 1
ATOM 649 C CA . TYR A 1 86 ? 4.023 -6.398 7.594 1 98.69 86 TYR A CA 1
ATOM 650 C C . TYR A 1 86 ? 5.367 -5.715 7.367 1 98.69 86 TYR A C 1
ATOM 652 O O . TYR A 1 86 ? 5.523 -4.938 6.422 1 98.69 86 TYR A O 1
ATOM 660 N N . LYS A 1 87 ? 6.293 -5.98 8.219 1 98.5 87 LYS A N 1
ATOM 661 C CA . LYS A 1 87 ? 7.699 -5.633 8.031 1 98.5 87 LYS A CA 1
ATOM 662 C C . LYS A 1 87 ? 8.469 -6.789 7.402 1 98.5 87 LYS A C 1
ATOM 664 O O . LYS A 1 87 ? 8.25 -7.953 7.75 1 98.5 87 LYS A O 1
ATOM 669 N N . VAL A 1 88 ? 9.32 -6.441 6.523 1 98.62 88 VAL A N 1
ATOM 670 C CA . VAL A 1 88 ? 10.18 -7.477 5.957 1 98.62 88 VAL A CA 1
ATOM 671 C C . VAL A 1 88 ? 11.648 -7.074 6.121 1 98.62 88 VAL A C 1
ATOM 673 O O . VAL A 1 88 ? 11.992 -5.898 6 1 98.62 88 VAL A O 1
ATOM 676 N N . SER A 1 89 ? 12.453 -7.961 6.48 1 98 89 SER A N 1
ATOM 677 C CA . SER A 1 89 ? 13.898 -7.91 6.336 1 98 89 SER A CA 1
ATOM 678 C C . SER A 1 89 ? 14.398 -8.977 5.363 1 98 89 SER A C 1
ATOM 680 O O . SER A 1 89 ? 14.164 -10.172 5.57 1 98 89 SER A O 1
ATOM 682 N N . ALA A 1 90 ? 15.023 -8.5 4.316 1 97.75 90 ALA A N 1
ATOM 683 C CA . ALA A 1 90 ? 15.469 -9.438 3.289 1 97.75 90 ALA A CA 1
ATOM 684 C C . ALA A 1 90 ? 16.922 -9.172 2.898 1 97.75 90 ALA A C 1
ATOM 686 O O . ALA A 1 90 ? 17.438 -8.078 3.115 1 97.75 90 ALA A O 1
ATOM 687 N N . ARG A 1 91 ? 17.547 -10.195 2.395 1 96.94 91 ARG A N 1
ATOM 688 C CA . ARG A 1 91 ? 18.938 -10.102 1.958 1 96.94 91 ARG A CA 1
ATOM 689 C C . ARG A 1 91 ? 19.141 -10.781 0.606 1 96.94 91 ARG A C 1
ATOM 691 O O . ARG A 1 91 ? 18.484 -11.789 0.312 1 96.94 91 ARG A O 1
ATOM 698 N N . ARG A 1 92 ? 19.906 -10.156 -0.167 1 94.25 92 ARG A N 1
ATOM 699 C CA . ARG A 1 92 ? 20.312 -10.812 -1.402 1 94.25 92 ARG A CA 1
ATOM 700 C C . ARG A 1 92 ? 21.781 -10.508 -1.722 1 94.25 92 ARG A C 1
ATOM 702 O O . ARG A 1 92 ? 22.328 -9.523 -1.229 1 94.25 92 ARG A O 1
ATOM 709 N N . VAL A 1 93 ? 22.391 -11.539 -2.256 1 85.62 93 VAL A N 1
ATOM 710 C CA . VAL A 1 93 ? 23.797 -11.438 -2.652 1 85.62 93 VAL A CA 1
ATOM 711 C C . VAL A 1 93 ? 23.906 -11.414 -4.176 1 85.62 93 VAL A C 1
ATOM 713 O O . VAL A 1 93 ? 23.297 -12.242 -4.859 1 85.62 93 VAL A O 1
ATOM 716 N N . SER A 1 94 ? 24.359 -10.328 -4.621 1 76.69 94 SER A N 1
ATOM 717 C CA . SER A 1 94 ? 24.688 -10.281 -6.043 1 76.69 94 SER A CA 1
ATOM 718 C C . SER A 1 94 ? 26.203 -10.336 -6.266 1 76.69 94 SER A C 1
ATOM 720 O O . SER A 1 94 ? 26.969 -10.398 -5.309 1 76.69 94 SER A O 1
ATOM 722 N N . ASP A 1 95 ? 26.578 -10.625 -7.453 1 70 95 ASP A N 1
ATOM 723 C CA . ASP A 1 95 ? 28 -10.703 -7.781 1 70 95 ASP A CA 1
ATOM 724 C C . ASP A 1 95 ? 28.75 -9.461 -7.293 1 70 95 ASP A C 1
ATOM 726 O O . ASP A 1 95 ? 29.953 -9.5 -7.09 1 70 95 ASP A O 1
ATOM 730 N N . ARG A 1 96 ? 28.125 -8.602 -7.09 1 64.56 96 ARG A N 1
ATOM 731 C CA . ARG A 1 96 ? 28.844 -7.371 -6.805 1 64.56 96 ARG A CA 1
ATOM 732 C C . ARG A 1 96 ? 28.766 -7.012 -5.324 1 64.56 96 ARG A C 1
ATOM 734 O O . ARG A 1 96 ? 29.719 -6.492 -4.746 1 64.56 96 ARG A O 1
ATOM 741 N N . ASP A 1 97 ? 27.656 -7.352 -4.695 1 74.31 97 ASP A N 1
ATOM 742 C CA . ASP A 1 97 ? 27.531 -6.887 -3.318 1 74.31 97 ASP A CA 1
ATOM 743 C C . ASP A 1 97 ? 26.344 -7.559 -2.617 1 74.31 97 ASP A C 1
ATOM 745 O O . ASP A 1 97 ? 25.438 -8.062 -3.275 1 74.31 97 ASP A O 1
ATOM 749 N N . SER A 1 98 ? 26.484 -7.633 -1.291 1 82.31 98 SER A N 1
ATOM 750 C CA . SER A 1 98 ? 25.359 -8.031 -0.441 1 82.31 98 SER A CA 1
ATOM 751 C C . SER A 1 98 ? 24.484 -6.836 -0.108 1 82.31 98 SER A C 1
ATOM 753 O O . SER A 1 98 ? 24.969 -5.738 0.165 1 82.31 98 SER A O 1
ATOM 755 N N . GLN A 1 99 ? 23.188 -7.094 -0.433 1 87.88 99 GLN A N 1
ATOM 756 C CA . GLN A 1 99 ? 22.234 -6.023 -0.15 1 87.88 99 GLN A CA 1
ATOM 757 C C . GLN A 1 99 ? 21.203 -6.465 0.885 1 87.88 99 GLN A C 1
ATOM 759 O O . GLN A 1 99 ? 20.719 -7.594 0.84 1 87.88 99 GLN A O 1
ATOM 764 N N . SER A 1 100 ? 21.062 -5.652 1.9 1 92.56 100 SER A N 1
ATOM 765 C CA . SER A 1 100 ? 19.953 -5.82 2.85 1 92.56 100 SER A CA 1
ATOM 766 C C . SER A 1 100 ? 18.797 -4.879 2.527 1 92.56 100 SER A C 1
ATOM 768 O O . SER A 1 100 ? 19.016 -3.779 2.016 1 92.56 100 SER A O 1
ATOM 770 N N . PHE A 1 101 ? 17.672 -5.383 2.764 1 96.06 101 PHE A N 1
ATOM 771 C CA . PHE A 1 101 ? 16.453 -4.633 2.43 1 96.06 101 PHE A CA 1
ATOM 772 C C . PHE A 1 101 ? 15.445 -4.715 3.564 1 96.06 101 PHE A C 1
ATOM 774 O O . PHE A 1 101 ? 15.008 -5.805 3.938 1 96.06 101 PHE A O 1
ATOM 781 N N . ASP A 1 102 ? 15.188 -3.602 4.176 1 98.06 102 ASP A N 1
ATOM 782 C CA . ASP A 1 102 ? 14.148 -3.467 5.191 1 98.06 102 ASP A CA 1
ATOM 783 C C . ASP A 1 102 ? 13.031 -2.537 4.711 1 98.06 102 ASP A C 1
ATOM 785 O O . ASP A 1 102 ? 13.297 -1.391 4.34 1 98.06 102 ASP A O 1
ATOM 789 N N . ALA A 1 103 ? 11.789 -3.02 4.797 1 98.56 103 ALA A N 1
ATOM 790 C CA . ALA A 1 103 ? 10.672 -2.215 4.305 1 98.56 103 ALA A CA 1
ATOM 791 C C . ALA A 1 103 ? 9.367 -2.605 4.992 1 98.56 103 ALA A C 1
ATOM 793 O O . ALA A 1 103 ? 9.266 -3.691 5.566 1 98.56 103 ALA A O 1
ATOM 794 N N . LEU A 1 104 ? 8.469 -1.7 5.109 1 98.81 104 LEU A N 1
ATOM 795 C CA . LEU A 1 104 ? 7.066 -2.014 5.34 1 98.81 104 LEU A CA 1
ATOM 796 C C . LEU A 1 104 ? 6.375 -2.4 4.035 1 98.81 104 LEU A C 1
ATOM 798 O O . LEU A 1 104 ? 6.41 -1.644 3.062 1 98.81 104 LEU A O 1
ATOM 802 N N . CYS A 1 105 ? 5.797 -3.582 3.996 1 98.88 105 CYS A N 1
ATOM 803 C CA . CYS A 1 105 ? 5.125 -4.098 2.811 1 98.88 105 CYS A CA 1
ATOM 804 C C . CYS A 1 105 ? 3.637 -4.305 3.072 1 98.88 105 CYS A C 1
ATOM 806 O O . CYS A 1 105 ? 3.238 -4.621 4.195 1 98.88 105 CYS A O 1
ATOM 808 N N . SER A 1 106 ? 2.875 -4.121 2.072 1 98.88 106 SER A N 1
ATOM 809 C CA . SER A 1 106 ? 1.447 -4.422 2.105 1 98.88 106 SER A CA 1
ATOM 810 C C . SER A 1 106 ? 0.992 -5.094 0.816 1 98.88 106 SER A C 1
ATOM 812 O O . SER A 1 106 ? 1.487 -4.773 -0.266 1 98.88 106 SER A O 1
ATOM 814 N N . SER A 1 107 ? 0.109 -5.98 0.902 1 98.81 107 SER A N 1
ATOM 815 C CA . SER A 1 107 ? -0.484 -6.652 -0.249 1 98.81 107 SER A CA 1
ATOM 816 C C . SER A 1 107 ? -1.996 -6.773 -0.099 1 98.81 107 SER A C 1
ATOM 818 O O . SER A 1 107 ? -2.514 -6.82 1.019 1 98.81 107 SER A O 1
ATOM 820 N N . VAL A 1 108 ? -2.664 -6.766 -1.17 1 98 108 VAL A N 1
ATOM 821 C CA . VAL A 1 108 ? -4.086 -7.09 -1.218 1 98 108 VAL A CA 1
ATOM 822 C C . VAL A 1 108 ? -4.301 -8.375 -2.02 1 98 108 VAL A C 1
ATOM 824 O O . VAL A 1 108 ? -3.82 -8.492 -3.15 1 98 108 VAL A O 1
ATOM 827 N N . TRP A 1 109 ? -4.965 -9.266 -1.386 1 96.62 109 TRP A N 1
ATOM 828 C CA . TRP A 1 109 ? -5.301 -10.547 -2.004 1 96.62 109 TRP A CA 1
ATOM 829 C C . TRP A 1 109 ? -6.797 -10.641 -2.281 1 96.62 109 TRP A C 1
ATOM 831 O O . TRP A 1 109 ? -7.613 -10.203 -1.471 1 96.62 109 TRP A O 1
ATOM 841 N N . ARG A 1 110 ? -7.125 -11.227 -3.393 1 94.38 110 ARG A N 1
ATOM 842 C CA . ARG A 1 110 ? -8.508 -11.461 -3.797 1 94.38 110 ARG A CA 1
ATOM 843 C C . ARG A 1 110 ? -8.766 -12.945 -4.031 1 94.38 110 ARG A C 1
ATOM 845 O O . ARG A 1 110 ? -7.977 -13.625 -4.688 1 94.38 110 ARG A O 1
ATOM 852 N N . LYS A 1 111 ? -9.898 -13.328 -3.48 1 91.56 111 LYS A N 1
ATOM 853 C CA . LYS A 1 111 ? -10.289 -14.719 -3.68 1 91.56 111 LYS A CA 1
ATOM 854 C C . LYS A 1 111 ? -10.852 -14.938 -5.078 1 91.56 111 LYS A C 1
ATOM 856 O O . LYS A 1 111 ? -11.664 -14.141 -5.555 1 91.56 111 LYS A O 1
ATOM 861 N N . ILE A 1 112 ? -10.414 -15.922 -5.801 1 90.12 112 ILE A N 1
ATOM 862 C CA . ILE A 1 112 ? -10.93 -16.219 -7.133 1 90.12 112 ILE A CA 1
ATOM 863 C C . ILE A 1 112 ? -11.594 -17.594 -7.133 1 90.12 112 ILE A C 1
ATOM 865 O O . ILE A 1 112 ? -12.094 -18.047 -8.164 1 90.12 112 ILE A O 1
ATOM 869 N N . GLY A 1 113 ? -11.703 -18.344 -6.195 1 84.94 113 GLY A N 1
ATOM 870 C CA . GLY A 1 113 ? -12.336 -19.625 -5.93 1 84.94 113 GLY A CA 1
ATOM 871 C C . GLY A 1 113 ? -12.359 -19.984 -4.457 1 84.94 113 GLY A C 1
ATOM 872 O O . GLY A 1 113 ? -11.977 -19.172 -3.607 1 84.94 113 GLY A O 1
ATOM 873 N N . PRO A 1 114 ? -12.836 -21.141 -4.098 1 82.69 114 PRO A N 1
ATOM 874 C CA . PRO A 1 114 ? -12.977 -21.516 -2.691 1 82.69 114 PRO A CA 1
ATOM 875 C C . PRO A 1 114 ? -11.656 -21.484 -1.927 1 82.69 114 PRO A C 1
ATOM 877 O O . PRO A 1 114 ? -11.633 -21.094 -0.756 1 82.69 114 PRO A O 1
ATOM 880 N N . GLU A 1 115 ? -10.547 -21.766 -2.529 1 84.44 115 GLU A N 1
ATOM 881 C CA . GLU A 1 115 ? -9.273 -21.797 -1.807 1 84.44 115 GLU A CA 1
ATOM 882 C C . GLU A 1 115 ? -8.172 -21.109 -2.609 1 84.44 115 GLU A C 1
ATOM 884 O O . GLU A 1 115 ? -6.984 -21.328 -2.346 1 84.44 115 GLU A O 1
ATOM 889 N N . GLN A 1 116 ? -8.555 -20.406 -3.625 1 93.06 116 GLN A N 1
ATOM 890 C CA . GLN A 1 116 ? -7.562 -19.797 -4.504 1 93.06 116 GLN A CA 1
ATOM 891 C C . GLN A 1 116 ? -7.578 -18.281 -4.387 1 93.06 116 GLN A C 1
ATOM 893 O O . GLN A 1 116 ? -8.641 -17.656 -4.398 1 93.06 116 GLN A O 1
ATOM 898 N N . TRP A 1 117 ? -6.359 -17.812 -4.203 1 95.56 117 TRP A N 1
ATOM 899 C CA . TRP A 1 117 ? -6.172 -16.359 -4.066 1 95.56 117 TRP A CA 1
ATOM 900 C C . TRP A 1 117 ? -5.223 -15.836 -5.141 1 95.56 117 TRP A C 1
ATOM 902 O O . TRP A 1 117 ? -4.371 -16.578 -5.641 1 95.56 117 TRP A O 1
ATOM 912 N N . GLU A 1 118 ? -5.406 -14.648 -5.516 1 97.31 118 GLU A N 1
ATOM 913 C CA . GLU A 1 118 ? -4.445 -13.93 -6.348 1 97.31 118 GLU A CA 1
ATOM 914 C C . GLU A 1 118 ? -4.102 -12.57 -5.742 1 97.31 118 GLU A C 1
ATOM 916 O O . GLU A 1 118 ? -4.938 -11.938 -5.094 1 97.31 118 GLU A O 1
ATOM 921 N N . MET A 1 119 ? -2.895 -12.203 -5.891 1 98.25 119 MET A N 1
ATOM 922 C CA . MET A 1 119 ? -2.463 -10.891 -5.414 1 98.25 119 MET A CA 1
ATOM 923 C C . MET A 1 119 ? -2.852 -9.797 -6.402 1 98.25 119 MET A C 1
ATOM 925 O O . MET A 1 119 ? -2.533 -9.883 -7.59 1 98.25 119 MET A O 1
ATOM 929 N N . VAL A 1 120 ? -3.498 -8.758 -5.914 1 97.69 120 VAL A N 1
ATOM 930 C CA . VAL A 1 120 ? -3.975 -7.668 -6.762 1 97.69 120 VAL A CA 1
ATOM 931 C C . VAL A 1 120 ? -3.074 -6.445 -6.59 1 97.69 120 VAL A C 1
ATOM 933 O O . VAL A 1 120 ? -3.025 -5.574 -7.461 1 97.69 120 VAL A O 1
ATOM 936 N N . PHE A 1 121 ? -2.363 -6.453 -5.52 1 98.75 121 PHE A N 1
ATOM 937 C CA . PHE A 1 121 ? -1.609 -5.254 -5.18 1 98.75 121 PHE A CA 1
ATOM 938 C C . PHE A 1 121 ? -0.465 -5.582 -4.227 1 98.75 121 PHE A C 1
ATOM 940 O O . PHE A 1 121 ? -0.598 -6.461 -3.369 1 98.75 121 PHE A O 1
ATOM 947 N N . HIS A 1 122 ? 0.629 -4.871 -4.344 1 98.94 122 HIS A N 1
ATOM 948 C CA . HIS A 1 122 ? 1.761 -4.918 -3.424 1 98.94 122 HIS A CA 1
ATOM 949 C C . HIS A 1 122 ? 2.508 -3.586 -3.402 1 98.94 122 HIS A C 1
ATOM 951 O O . HIS A 1 122 ? 2.715 -2.969 -4.449 1 98.94 122 HIS A O 1
ATOM 957 N N . GLN A 1 123 ? 2.84 -3.141 -2.248 1 98.94 123 GLN A N 1
ATOM 958 C CA . GLN A 1 123 ? 3.598 -1.9 -2.133 1 98.94 123 GLN A CA 1
ATOM 959 C C . GLN A 1 123 ? 4.676 -2.012 -1.057 1 98.94 123 GLN A C 1
ATOM 961 O O . GLN A 1 123 ? 4.457 -2.629 -0.013 1 98.94 123 GLN A O 1
ATOM 966 N N . GLN A 1 124 ? 5.812 -1.411 -1.341 1 98.88 124 GLN A N 1
ATOM 967 C CA . GLN A 1 124 ? 6.945 -1.416 -0.42 1 98.88 124 GLN A CA 1
ATOM 968 C C . GLN A 1 124 ? 7.348 0.004 -0.036 1 98.88 124 GLN A C 1
ATOM 970 O O . GLN A 1 124 ? 7.523 0.861 -0.905 1 98.88 124 GLN A O 1
ATOM 975 N N . THR A 1 125 ? 7.484 0.264 1.198 1 98.81 125 THR A N 1
ATOM 976 C CA . THR A 1 125 ? 8.016 1.505 1.747 1 98.81 125 THR A CA 1
ATOM 977 C C . THR A 1 125 ? 9.242 1.229 2.615 1 98.81 125 THR A C 1
ATOM 979 O O . THR A 1 125 ? 9.109 0.834 3.775 1 98.81 125 THR A O 1
ATOM 982 N N . PRO A 1 126 ? 10.43 1.533 2.053 1 97.44 126 PRO A N 1
ATOM 983 C CA . PRO A 1 126 ? 11.664 1.222 2.779 1 97.44 126 PRO A CA 1
ATOM 984 C C . PRO A 1 126 ? 11.844 2.074 4.035 1 97.44 126 PRO A C 1
ATOM 986 O O . PRO A 1 126 ? 11.289 3.172 4.121 1 97.44 126 PRO A O 1
ATOM 989 N N . PHE A 1 127 ? 12.641 1.505 4.988 1 95.88 127 PHE A N 1
ATOM 990 C CA . PHE A 1 127 ? 13.031 2.291 6.152 1 95.88 127 PHE A CA 1
ATOM 991 C C . PHE A 1 127 ? 14.453 1.947 6.582 1 95.88 127 PHE A C 1
ATOM 993 O O . PHE A 1 127 ? 14.961 0.871 6.258 1 95.88 127 PHE A O 1
ATOM 1000 N N . MET B 1 1 ? -18.031 0.099 -9.367 1 66.88 1 MET B N 1
ATOM 1001 C CA . MET B 1 1 ? -17.328 1.211 -8.734 1 66.88 1 MET B CA 1
ATOM 1002 C C . MET B 1 1 ? -16.641 2.084 -9.781 1 66.88 1 MET B C 1
ATOM 1004 O O . MET B 1 1 ? -16.062 1.573 -10.742 1 66.88 1 MET B O 1
ATOM 1008 N N . ASN B 1 2 ? -16.938 3.471 -9.688 1 86.19 2 ASN B N 1
ATOM 1009 C CA . ASN B 1 2 ? -16.469 4.48 -10.633 1 86.19 2 ASN B CA 1
ATOM 1010 C C . ASN B 1 2 ? -15.141 5.09 -10.195 1 86.19 2 ASN B C 1
ATOM 1012 O O . ASN B 1 2 ? -14.977 5.453 -9.031 1 86.19 2 ASN B O 1
ATOM 1016 N N . HIS B 1 3 ? -14.164 5.012 -11.07 1 94.19 3 HIS B N 1
ATOM 1017 C CA . HIS B 1 3 ? -12.852 5.578 -10.797 1 94.19 3 HIS B CA 1
ATOM 1018 C C . HIS B 1 3 ? -12.969 6.992 -10.234 1 94.19 3 HIS B C 1
ATOM 1020 O O . HIS B 1 3 ? -12.305 7.328 -9.25 1 94.19 3 HIS B O 1
ATOM 1026 N N . ASN B 1 4 ? -13.797 7.742 -10.836 1 95.69 4 ASN B N 1
ATOM 1027 C CA . ASN B 1 4 ? -13.953 9.133 -10.43 1 95.69 4 ASN B CA 1
ATOM 1028 C C . ASN B 1 4 ? -14.461 9.25 -9 1 95.69 4 ASN B C 1
ATOM 1030 O O . ASN B 1 4 ? -14.094 10.18 -8.281 1 95.69 4 ASN B O 1
ATOM 1034 N N . GLU B 1 5 ? -15.297 8.328 -8.68 1 95.19 5 GLU B N 1
ATOM 1035 C CA . GLU B 1 5 ? -15.828 8.32 -7.32 1 95.19 5 GLU B CA 1
ATOM 1036 C C . GLU B 1 5 ? -14.719 8.078 -6.297 1 95.19 5 GLU B C 1
ATOM 1038 O O . GLU B 1 5 ? -14.625 8.789 -5.297 1 95.19 5 GLU B O 1
ATOM 1043 N N . ILE B 1 6 ? -13.883 7.145 -6.543 1 96.88 6 ILE B N 1
ATOM 1044 C CA . ILE B 1 6 ? -12.812 6.789 -5.617 1 96.88 6 ILE B CA 1
ATOM 1045 C C . ILE B 1 6 ? -11.758 7.898 -5.598 1 96.88 6 ILE B C 1
ATOM 1047 O O . ILE B 1 6 ? -11.242 8.25 -4.535 1 96.88 6 ILE B O 1
ATOM 1051 N N . LEU B 1 7 ? -11.461 8.461 -6.77 1 98.25 7 LEU B N 1
ATOM 1052 C CA . LEU B 1 7 ? -10.523 9.578 -6.848 1 98.25 7 LEU B CA 1
ATOM 1053 C C . LEU B 1 7 ? -11.031 10.766 -6.039 1 98.25 7 LEU B C 1
ATOM 1055 O O . LEU B 1 7 ? -10.242 11.445 -5.375 1 98.25 7 LEU B O 1
ATOM 1059 N N . ALA B 1 8 ? -12.297 11.039 -6.113 1 98 8 ALA B N 1
ATOM 1060 C CA . ALA B 1 8 ? -12.891 12.125 -5.34 1 98 8 ALA B CA 1
ATOM 1061 C C . ALA B 1 8 ? -12.688 11.906 -3.844 1 98 8 ALA B C 1
ATOM 1063 O O . ALA B 1 8 ? -12.492 12.859 -3.09 1 98 8 ALA B O 1
ATOM 1064 N N . LEU B 1 9 ? -12.758 10.664 -3.416 1 98 9 LEU B N 1
ATOM 1065 C CA . LEU B 1 9 ? -12.508 10.336 -2.016 1 98 9 LEU B CA 1
ATOM 1066 C C . LEU B 1 9 ? -11.07 10.664 -1.626 1 98 9 LEU B C 1
ATOM 1068 O O . LEU B 1 9 ? -10.82 11.172 -0.529 1 98 9 LEU B O 1
ATOM 1072 N N . GLU B 1 10 ? -10.148 10.43 -2.52 1 98.81 10 GLU B N 1
ATOM 1073 C CA . GLU B 1 10 ? -8.758 10.789 -2.242 1 98.81 10 GLU B CA 1
ATOM 1074 C C . GLU B 1 10 ? -8.594 12.297 -2.117 1 98.81 10 GLU B C 1
ATOM 1076 O O . GLU B 1 10 ? -7.863 12.781 -1.25 1 98.81 10 GLU B O 1
ATOM 1081 N N . HIS B 1 11 ? -9.227 13.008 -3.039 1 98.75 11 HIS B N 1
ATOM 1082 C CA . HIS B 1 11 ? -9.188 14.461 -2.926 1 98.75 11 HIS B CA 1
ATOM 1083 C C . HIS B 1 11 ? -9.766 14.93 -1.595 1 98.75 11 HIS B C 1
ATOM 1085 O O . HIS B 1 11 ? -9.234 15.852 -0.969 1 98.75 11 HIS B O 1
ATOM 1091 N N . LYS B 1 12 ? -10.82 14.289 -1.146 1 98.56 12 LYS B N 1
ATOM 1092 C CA . LYS B 1 12 ? -11.398 14.617 0.154 1 98.56 12 LYS B CA 1
ATOM 1093 C C . LYS B 1 12 ? -10.383 14.414 1.273 1 98.56 12 LYS B C 1
ATOM 1095 O O . LYS B 1 12 ? -10.297 15.219 2.199 1 98.56 12 LYS B O 1
ATOM 1100 N N . THR B 1 13 ? -9.617 13.352 1.164 1 98.75 13 THR B N 1
ATOM 1101 C CA . THR B 1 13 ? -8.609 13.047 2.174 1 98.75 13 THR B CA 1
ATOM 1102 C C . THR B 1 13 ? -7.527 14.125 2.195 1 98.75 13 THR B C 1
ATOM 1104 O O . THR B 1 13 ? -7.191 14.648 3.256 1 98.75 13 THR B O 1
ATOM 1107 N N . TRP B 1 14 ? -6.988 14.43 1.058 1 98.69 14 TRP B N 1
ATOM 1108 C CA . TRP B 1 14 ? -5.914 15.414 0.984 1 98.69 14 TRP B CA 1
ATOM 1109 C C . TRP B 1 14 ? -6.43 16.812 1.35 1 98.69 14 TRP B C 1
ATOM 1111 O O . TRP B 1 14 ? -5.723 17.578 1.994 1 98.69 14 TRP B O 1
ATOM 1121 N N . ASP B 1 15 ? -7.68 17.156 0.926 1 98.75 15 ASP B N 1
ATOM 1122 C CA . ASP B 1 15 ? -8.297 18.406 1.354 1 98.75 15 ASP B CA 1
ATOM 1123 C C . ASP B 1 15 ? -8.375 18.484 2.877 1 98.75 15 ASP B C 1
ATOM 1125 O O . ASP B 1 15 ? -8.094 19.531 3.465 1 98.75 15 ASP B O 1
ATOM 1129 N N . ALA B 1 16 ? -8.82 17.391 3.51 1 98.62 16 ALA B N 1
ATOM 1130 C CA . ALA B 1 16 ? -8.883 17.328 4.969 1 98.62 16 ALA B CA 1
ATOM 1131 C C . ALA B 1 16 ? -7.516 17.609 5.586 1 98.62 16 ALA B C 1
ATOM 1133 O O . ALA B 1 16 ? -7.406 18.375 6.547 1 98.62 16 ALA B O 1
ATOM 1134 N N . LEU B 1 17 ? -6.461 17.078 5 1 97.94 17 LEU B N 1
ATOM 1135 C CA . LEU B 1 17 ? -5.105 17.188 5.535 1 97.94 17 LEU B CA 1
ATOM 1136 C C . LEU B 1 17 ? -4.551 18.594 5.316 1 97.94 17 LEU B C 1
ATOM 1138 O O . LEU B 1 17 ? -3.549 18.969 5.93 1 97.94 17 LEU B O 1
ATOM 1142 N N . CYS B 1 18 ? -5.16 19.312 4.41 1 97.75 18 CYS B N 1
ATOM 1143 C CA . CYS B 1 18 ? -4.801 20.719 4.234 1 97.75 18 CYS B CA 1
ATOM 1144 C C . CYS B 1 18 ? -5.41 21.578 5.336 1 97.75 18 CYS B C 1
ATOM 1146 O O . CYS B 1 18 ? -5.023 22.734 5.512 1 97.75 18 CYS B O 1
ATOM 1148 N N . ILE B 1 19 ? -6.328 21.047 6.066 1 97.25 19 ILE B N 1
ATOM 1149 C CA . ILE B 1 19 ? -6.941 21.75 7.191 1 97.25 19 ILE B CA 1
ATOM 1150 C C . ILE B 1 19 ? -6.273 21.312 8.492 1 97.25 19 ILE B C 1
ATOM 1152 O O . ILE B 1 19 ? -5.656 22.109 9.188 1 97.25 19 ILE B O 1
ATOM 1156 N N . SER B 1 20 ? -6.41 20.078 8.875 1 96.75 20 SER B N 1
ATOM 1157 C CA . SER B 1 20 ? -5.789 19.453 10.047 1 96.75 20 SER B CA 1
ATOM 1158 C C . SER B 1 20 ? -5.77 17.938 9.922 1 96.75 20 SER B C 1
ATOM 1160 O O . SER B 1 20 ? -6.516 17.359 9.125 1 96.75 20 SER B O 1
ATOM 1162 N N . GLY B 1 21 ? -4.895 17.312 10.695 1 96.94 21 GLY B N 1
ATOM 1163 C CA . GLY B 1 21 ? -4.906 15.867 10.734 1 96.94 21 GLY B CA 1
ATOM 1164 C C . GLY B 1 21 ? -6.215 15.297 11.25 1 96.94 21 GLY B C 1
ATOM 1165 O O . GLY B 1 21 ? -6.695 14.281 10.734 1 96.94 21 GLY B O 1
ATOM 1166 N N . SER B 1 22 ? -6.805 15.938 12.219 1 97.62 22 SER B N 1
ATOM 1167 C CA . SER B 1 22 ? -8.023 15.453 12.852 1 97.62 22 SER B CA 1
ATOM 1168 C C . SER B 1 22 ? -9.188 15.422 11.867 1 97.62 22 SER B C 1
ATOM 1170 O O . SER B 1 22 ? -10.109 14.617 12.008 1 97.62 22 SER B O 1
ATOM 1172 N N . THR B 1 23 ? -9.141 16.281 10.859 1 98.25 23 THR B N 1
ATOM 1173 C CA . THR B 1 23 ? -10.211 16.391 9.875 1 98.25 23 THR B CA 1
ATOM 1174 C C . THR B 1 23 ? -10.273 15.133 9.008 1 98.25 23 THR B C 1
ATOM 1176 O O . THR B 1 23 ? -11.289 14.859 8.367 1 98.25 23 THR B O 1
ATOM 1179 N N . LEU B 1 24 ? -9.203 14.352 9.008 1 98.56 24 LEU B N 1
ATOM 1180 C CA . LEU B 1 24 ? -9.156 13.117 8.234 1 98.56 24 LEU B CA 1
ATOM 1181 C C . LEU B 1 24 ? -9.867 11.984 8.977 1 98.56 24 LEU B C 1
ATOM 1183 O O . LEU B 1 24 ? -10.406 11.07 8.344 1 98.56 24 LEU B O 1
ATOM 1187 N N . ILE B 1 25 ? -9.945 12.055 10.273 1 98.12 25 ILE B N 1
ATOM 1188 C CA . ILE B 1 25 ? -10.273 10.938 11.156 1 98.12 25 ILE B CA 1
ATOM 1189 C C . ILE B 1 25 ? -11.664 10.414 10.82 1 98.12 25 ILE B C 1
ATOM 1191 O O . ILE B 1 25 ? -11.883 9.203 10.742 1 98.12 25 ILE B O 1
ATOM 1195 N N . PRO B 1 26 ? -12.664 11.266 10.453 1 97.5 26 PRO B N 1
ATOM 1196 C CA . PRO B 1 26 ? -14.008 10.773 10.164 1 97.5 26 PRO B CA 1
ATOM 1197 C C . PRO B 1 26 ? -14.07 9.945 8.883 1 97.5 26 PRO B C 1
ATOM 1199 O O . PRO B 1 26 ? -15.062 9.258 8.641 1 97.5 26 PRO B O 1
ATOM 1202 N N . LEU B 1 27 ? -13.094 10.023 8.039 1 98.19 27 LEU B N 1
ATOM 1203 C CA . LEU B 1 27 ? -13.086 9.297 6.773 1 98.19 27 LEU B CA 1
ATOM 1204 C C . LEU B 1 27 ? -12.492 7.91 6.949 1 98.19 27 LEU B C 1
ATOM 1206 O O . LEU B 1 27 ? -12.578 7.07 6.047 1 98.19 27 LEU B O 1
ATOM 1210 N N . LEU B 1 28 ? -11.914 7.656 8.102 1 98.38 28 LEU B N 1
ATOM 1211 C CA . LEU B 1 28 ? -11.164 6.43 8.32 1 98.38 28 LEU B CA 1
ATOM 1212 C C . LEU B 1 28 ? -12.047 5.348 8.93 1 98.38 28 LEU B C 1
ATOM 1214 O O . LEU B 1 28 ? -12.914 5.641 9.758 1 98.38 28 LEU B O 1
ATOM 1218 N N . SER B 1 29 ? -11.844 4.137 8.5 1 97.25 29 SER B N 1
ATOM 1219 C CA . SER B 1 29 ? -12.438 3.01 9.211 1 97.25 29 SER B CA 1
ATOM 1220 C C . SER B 1 29 ? -11.812 2.844 10.594 1 97.25 29 SER B C 1
ATOM 1222 O O . SER B 1 29 ? -10.695 3.305 10.836 1 97.25 29 SER B O 1
ATOM 1224 N N . ASP B 1 30 ? -12.508 2.162 11.477 1 95.94 30 ASP B N 1
ATOM 1225 C CA . ASP B 1 30 ? -12.008 1.899 12.82 1 95.94 30 ASP B CA 1
ATOM 1226 C C . ASP B 1 30 ? -10.727 1.08 12.781 1 95.94 30 ASP B C 1
ATOM 1228 O O . ASP B 1 30 ? -9.844 1.249 13.625 1 95.94 30 ASP B O 1
ATOM 1232 N N . ASP B 1 31 ? -10.609 0.247 11.82 1 95.69 31 ASP B N 1
ATOM 1233 C CA . ASP B 1 31 ? -9.461 -0.651 11.742 1 95.69 31 ASP B CA 1
ATOM 1234 C C . ASP B 1 31 ? -8.477 -0.192 10.672 1 95.69 31 ASP B C 1
ATOM 1236 O O . ASP B 1 31 ? -7.742 -1.005 10.109 1 95.69 31 ASP B O 1
ATOM 1240 N N . CYS B 1 32 ? -8.438 1.072 10.344 1 98.19 32 CYS B N 1
ATOM 1241 C CA . CYS B 1 32 ? -7.555 1.624 9.32 1 98.19 32 CYS B CA 1
ATOM 1242 C C . CYS B 1 32 ? -6.094 1.432 9.688 1 98.19 32 CYS B C 1
ATOM 1244 O O . CYS B 1 32 ? -5.719 1.58 10.859 1 98.19 32 CYS B O 1
ATOM 1246 N N . ILE B 1 33 ? -5.285 1.127 8.711 1 98.5 33 ILE B N 1
ATOM 1247 C CA . ILE B 1 33 ? -3.832 1.078 8.836 1 98.5 33 ILE B CA 1
ATOM 1248 C C . ILE B 1 33 ? -3.199 2.084 7.875 1 98.5 33 ILE B C 1
ATOM 1250 O O . ILE B 1 33 ? -3.559 2.139 6.699 1 98.5 33 ILE B O 1
ATOM 1254 N N . MET B 1 34 ?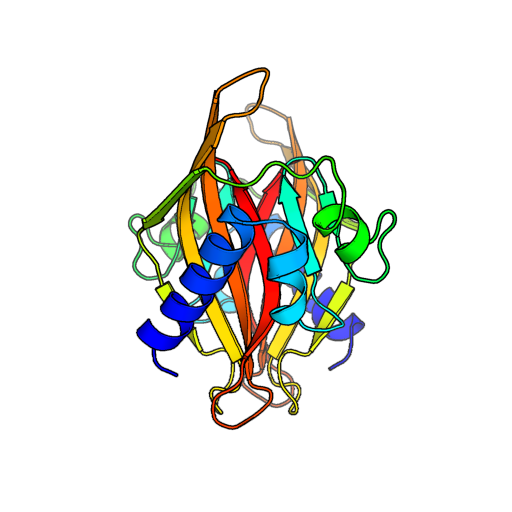 -2.273 2.854 8.328 1 98.75 34 MET B N 1
ATOM 1255 C CA . MET B 1 34 ? -1.513 3.766 7.477 1 98.75 34 MET B CA 1
ATOM 1256 C C . MET B 1 34 ? -0.016 3.498 7.594 1 98.75 34 MET B C 1
ATOM 1258 O O . MET B 1 34 ? 0.502 3.324 8.703 1 98.75 34 MET B O 1
ATOM 1262 N N . VAL B 1 35 ? 0.583 3.441 6.496 1 98.75 35 VAL B N 1
ATOM 1263 C CA . VAL B 1 35 ? 2.012 3.156 6.41 1 98.75 35 VAL B CA 1
ATOM 1264 C C . VAL B 1 35 ? 2.742 4.359 5.816 1 98.75 35 VAL B C 1
ATOM 1266 O O . VAL B 1 35 ? 2.416 4.809 4.715 1 98.75 35 VAL B O 1
ATOM 1269 N N . PHE B 1 36 ? 3.688 4.855 6.52 1 97.75 36 PHE B N 1
ATOM 1270 C CA . PHE B 1 36 ? 4.445 6.035 6.125 1 97.75 36 PHE B CA 1
ATOM 1271 C C . PHE B 1 36 ? 5.934 5.715 6.031 1 97.75 36 PHE B C 1
ATOM 1273 O O . PHE B 1 36 ? 6.383 4.676 6.52 1 97.75 36 PHE B O 1
ATOM 1280 N N . PRO B 1 37 ? 6.66 6.59 5.336 1 96.56 37 PRO B N 1
ATOM 1281 C CA . PRO B 1 37 ? 8.109 6.398 5.348 1 96.56 37 PRO B CA 1
ATOM 1282 C C . PRO B 1 37 ? 8.703 6.438 6.758 1 96.56 37 PRO B C 1
ATOM 1284 O O . PRO B 1 37 ? 8.039 6.895 7.695 1 96.56 37 PRO B O 1
ATOM 1287 N N . GLY B 1 38 ? 9.945 5.898 6.926 1 94.31 38 GLY B N 1
ATOM 1288 C CA . GLY B 1 38 ? 10.633 5.922 8.203 1 94.31 38 GLY B CA 1
ATOM 1289 C C . GLY B 1 38 ? 10.227 4.781 9.117 1 94.31 38 GLY B C 1
ATOM 1290 O O . GLY B 1 38 ? 10.391 4.867 10.336 1 94.31 38 GLY B O 1
ATOM 1291 N N . GLY B 1 39 ? 9.578 3.77 8.516 1 95.75 39 GLY B N 1
ATOM 1292 C CA . GLY B 1 39 ? 9.203 2.592 9.281 1 95.75 39 GLY B CA 1
ATOM 1293 C C . GLY B 1 39 ? 7.973 2.807 10.141 1 95.75 39 GLY B C 1
ATOM 1294 O O . GLY B 1 39 ? 7.77 2.1 11.133 1 95.75 39 GLY B O 1
ATOM 1295 N N . MET B 1 40 ? 7.199 3.76 9.812 1 96.56 40 MET B N 1
ATOM 1296 C CA . MET B 1 40 ? 6.035 4.105 10.625 1 96.56 40 MET B CA 1
ATOM 1297 C C . MET B 1 40 ? 4.785 3.393 10.109 1 96.56 40 MET B C 1
ATOM 1299 O O . MET B 1 40 ? 4.391 3.57 8.961 1 96.56 40 MET B O 1
ATOM 1303 N N . LYS B 1 41 ? 4.262 2.549 10.867 1 98.12 41 LYS B N 1
ATOM 1304 C CA . LYS B 1 41 ? 2.971 1.895 10.664 1 98.12 41 LYS B CA 1
ATOM 1305 C C . LYS B 1 41 ? 1.998 2.229 11.789 1 98.12 41 LYS B C 1
ATOM 1307 O O . LYS B 1 41 ? 2.256 1.913 12.953 1 98.12 41 LYS B O 1
ATOM 1312 N N . LEU B 1 42 ? 0.893 2.844 11.43 1 98.06 42 LEU B N 1
ATOM 1313 C CA . LEU B 1 42 ? -0.032 3.355 12.438 1 98.06 42 LEU B CA 1
ATOM 1314 C C . LEU B 1 42 ? -1.397 2.689 12.305 1 98.06 42 LEU B C 1
ATOM 1316 O O . LEU B 1 42 ? -1.859 2.422 11.195 1 98.06 42 LEU B O 1
ATOM 1320 N N . SER B 1 43 ? -2.027 2.434 13.32 1 97.88 43 SER B N 1
ATOM 1321 C CA . SER B 1 43 ? -3.379 1.899 13.461 1 97.88 43 SER B CA 1
ATOM 1322 C C . SER B 1 43 ? -4.008 2.324 14.781 1 97.88 43 SER B C 1
ATOM 1324 O O . SER B 1 43 ? -3.41 3.082 15.547 1 97.88 43 SER B O 1
ATOM 1326 N N . LYS B 1 44 ? -5.219 1.855 14.953 1 97.06 44 LYS B N 1
ATOM 1327 C CA . LYS B 1 44 ? -5.891 2.135 16.219 1 97.06 44 LYS B CA 1
ATOM 1328 C C . LYS B 1 44 ? -5.129 1.523 17.391 1 97.06 44 LYS B C 1
ATOM 1330 O O . LYS B 1 44 ? -5.211 2.021 18.516 1 97.06 44 LYS B O 1
ATOM 1335 N N . GLU B 1 45 ? -4.301 0.499 17.125 1 95.12 45 GLU B N 1
ATOM 1336 C CA . GLU B 1 45 ? -3.652 -0.259 18.203 1 95.12 45 GLU B CA 1
ATOM 1337 C C . GLU B 1 45 ? -2.18 0.122 18.328 1 95.12 45 GLU B C 1
ATOM 1339 O O . GLU B 1 45 ? -1.498 -0.325 19.25 1 95.12 45 GLU B O 1
ATOM 1344 N N . SER B 1 46 ? -1.696 0.927 17.406 1 96.31 46 SER B N 1
ATOM 1345 C CA . SER B 1 46 ? -0.291 1.312 17.484 1 96.31 46 SER B CA 1
ATOM 1346 C C . SER B 1 46 ? -0.039 2.27 18.641 1 96.31 46 SER B C 1
ATOM 1348 O O . SER B 1 46 ? -0.982 2.797 19.234 1 96.31 46 SER B O 1
ATOM 1350 N N . HIS B 1 47 ? 1.29 2.467 18.953 1 95.75 47 HIS B N 1
ATOM 1351 C CA . HIS B 1 47 ? 1.712 3.426 19.969 1 95.75 47 HIS B CA 1
ATOM 1352 C C . HIS B 1 47 ? 2.861 4.293 19.453 1 95.75 47 HIS B C 1
ATOM 1354 O O . HIS B 1 47 ? 3.982 3.803 19.281 1 95.75 47 HIS B O 1
ATOM 1360 N N . PRO B 1 48 ? 2.543 5.562 19.281 1 96.25 48 PRO B N 1
ATOM 1361 C CA . PRO B 1 48 ? 1.271 6.281 19.391 1 96.25 48 PRO B CA 1
ATOM 1362 C C . PRO B 1 48 ? 0.215 5.758 18.406 1 96.25 48 PRO B C 1
ATOM 1364 O O . PRO B 1 48 ? 0.547 5.062 17.453 1 96.25 48 PRO B O 1
ATOM 1367 N N . THR B 1 49 ? -1.062 6.027 18.703 1 97.81 49 THR B N 1
ATOM 1368 C CA . THR B 1 49 ? -2.15 5.59 17.828 1 97.81 49 THR B CA 1
ATOM 1369 C C . THR B 1 49 ? -2.25 6.48 16.594 1 97.81 49 THR B C 1
ATOM 1371 O O . THR B 1 49 ? -1.773 7.617 16.609 1 97.81 49 THR B O 1
ATOM 1374 N N . LEU B 1 50 ? -2.902 5.922 15.586 1 98 50 LEU B N 1
ATOM 1375 C CA . LEU B 1 50 ? -3.156 6.688 14.367 1 98 50 LEU B CA 1
ATOM 1376 C C . LEU B 1 50 ? -3.904 7.977 14.68 1 98 50 LEU B C 1
ATOM 1378 O O . LEU B 1 50 ? -3.482 9.062 14.266 1 98 50 LEU B O 1
ATOM 1382 N N . SER B 1 51 ? -4.938 7.879 15.453 1 97.62 51 SER B N 1
ATOM 1383 C CA . SER B 1 51 ? -5.746 9.047 15.789 1 97.62 51 SER B CA 1
ATOM 1384 C C . SER B 1 51 ? -4.938 10.07 16.578 1 97.62 51 SER B C 1
ATOM 1386 O O . SER B 1 51 ? -5.086 11.273 16.375 1 97.62 51 SER B O 1
ATOM 1388 N N . SER B 1 52 ? -4.074 9.586 17.516 1 97.5 52 SER B N 1
ATOM 1389 C CA . SER B 1 52 ? -3.279 10.5 18.328 1 97.5 52 SER B CA 1
ATOM 1390 C C . SER B 1 52 ? -2.281 11.273 17.469 1 97.5 52 SER B C 1
ATOM 1392 O O . SER B 1 52 ? -2.043 12.461 17.703 1 97.5 52 SER B O 1
ATOM 1394 N N . ILE B 1 53 ? -1.695 10.602 16.484 1 97.06 53 ILE B N 1
ATOM 1395 C CA . ILE B 1 53 ? -0.737 11.242 15.602 1 97.06 53 ILE B CA 1
ATOM 1396 C C . ILE B 1 53 ? -1.453 12.281 14.734 1 97.06 53 ILE B C 1
ATOM 1398 O O . ILE B 1 53 ? -0.976 13.406 14.586 1 97.06 53 ILE B O 1
ATOM 1402 N N . LEU B 1 54 ? -2.6 11.898 14.18 1 97.12 54 LEU B N 1
ATOM 1403 C CA . LEU B 1 54 ? -3.369 12.797 13.328 1 97.12 54 LEU B CA 1
ATOM 1404 C C . LEU B 1 54 ? -3.881 14 14.125 1 97.12 54 LEU B C 1
ATOM 1406 O O . LEU B 1 54 ? -3.951 15.109 13.602 1 97.12 54 LEU B O 1
ATOM 1410 N N . ALA B 1 55 ? -4.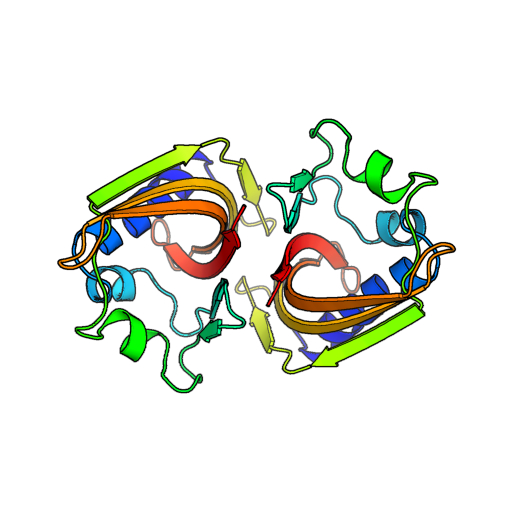176 13.805 15.367 1 96.69 55 ALA B N 1
ATOM 1411 C CA . ALA B 1 55 ? -4.742 14.859 16.203 1 96.69 55 ALA B CA 1
ATOM 1412 C C . ALA B 1 55 ? -3.645 15.68 16.875 1 96.69 55 ALA B C 1
ATOM 1414 O O . ALA B 1 55 ? -3.93 16.656 17.562 1 96.69 55 ALA B O 1
ATOM 1415 N N . SER B 1 56 ? -2.447 15.242 16.688 1 95.44 56 SER B N 1
ATOM 1416 C CA . SER B 1 56 ? -1.328 15.906 17.359 1 95.44 56 SER B CA 1
ATOM 1417 C C . SER B 1 56 ? -1.213 17.359 16.906 1 95.44 56 SER B C 1
ATOM 1419 O O . SER B 1 56 ? -1.414 17.688 15.742 1 95.44 56 SER B O 1
ATOM 1421 N N . GLU B 1 57 ? -0.731 18.188 17.781 1 91.31 57 GLU B N 1
ATOM 1422 C CA . GLU B 1 57 ? -0.484 19.594 17.469 1 91.31 57 GLU B CA 1
ATOM 1423 C C . GLU B 1 57 ? 0.732 19.75 16.562 1 91.31 57 GLU B C 1
ATOM 1425 O O . GLU B 1 57 ? 0.93 20.812 15.961 1 91.31 57 GLU B O 1
ATOM 1430 N N . GLU B 1 58 ? 1.458 18.672 16.5 1 89.31 58 GLU B N 1
ATOM 1431 C CA . GLU B 1 58 ? 2.666 18.719 15.688 1 89.31 58 GLU B CA 1
ATOM 1432 C C . GLU B 1 58 ? 2.342 18.484 14.211 1 89.31 58 GLU B C 1
ATOM 1434 O O . GLU B 1 58 ? 3.186 18.719 13.344 1 89.31 58 GLU B O 1
ATOM 1439 N N . PHE B 1 59 ? 1.166 18.062 14.016 1 92.31 59 PHE B N 1
ATOM 1440 C CA . PHE B 1 59 ? 0.762 17.875 12.633 1 92.31 59 PHE B CA 1
ATOM 1441 C C . PHE B 1 59 ? 0.747 19.203 11.883 1 92.31 59 PHE B C 1
ATOM 1443 O O . PHE B 1 59 ? 0.067 20.141 12.297 1 92.31 59 PHE B O 1
ATOM 1450 N N . VAL B 1 60 ? 1.515 19.297 10.82 1 92.88 60 VAL B N 1
ATOM 1451 C CA . VAL B 1 60 ? 1.551 20.469 9.969 1 92.88 60 VAL B CA 1
ATOM 1452 C C . VAL B 1 60 ? 0.698 20.234 8.719 1 92.88 60 VAL B C 1
ATOM 1454 O O . VAL B 1 60 ? 0.99 19.359 7.918 1 92.88 60 VAL B O 1
ATOM 1457 N N . PRO B 1 61 ? -0.348 20.984 8.523 1 95.62 61 PRO B N 1
ATOM 1458 C CA . PRO B 1 61 ? -1.201 20.828 7.344 1 95.62 61 PRO B CA 1
ATOM 1459 C C . PRO B 1 61 ? -0.447 21.047 6.035 1 95.62 61 PRO B C 1
ATOM 1461 O O . PRO B 1 61 ? 0.492 21.844 5.988 1 95.62 61 PRO B O 1
ATOM 1464 N N . TRP B 1 62 ? -0.909 20.344 5 1 96.94 62 TRP B N 1
ATOM 1465 C CA . TRP B 1 62 ? -0.403 20.594 3.656 1 96.94 62 TRP B CA 1
ATOM 1466 C C . TRP B 1 62 ? -0.949 21.906 3.111 1 96.94 62 TRP B C 1
ATOM 1468 O O . TRP B 1 62 ? -2.102 22.266 3.371 1 96.94 62 TRP B O 1
ATOM 1478 N N . SER B 1 63 ? -0.113 22.578 2.369 1 97 63 SER B N 1
ATOM 1479 C CA . SER B 1 63 ? -0.546 23.828 1.762 1 97 63 SER B CA 1
ATOM 1480 C C . SER B 1 63 ? -1.164 23.594 0.388 1 97 63 SER B C 1
ATOM 1482 O O . SER B 1 63 ? -2.049 24.344 -0.036 1 97 63 SER B O 1
ATOM 1484 N N . SER B 1 64 ? -0.624 22.609 -0.297 1 97.19 64 SER B N 1
ATOM 1485 C CA . SER B 1 64 ? -1.108 22.234 -1.623 1 97.19 64 SER B CA 1
ATOM 1486 C C . SER B 1 64 ? -0.73 20.797 -1.967 1 97.19 64 SER B C 1
ATOM 1488 O O . SER B 1 64 ? 0.138 20.219 -1.32 1 97.19 64 SER B O 1
ATOM 1490 N N . TYR B 1 65 ? -1.445 20.312 -2.92 1 98.5 65 TYR B N 1
ATOM 1491 C CA . TYR B 1 65 ? -1.146 18.969 -3.426 1 98.5 65 TYR B CA 1
ATOM 1492 C C . TYR B 1 65 ? -1.646 18.812 -4.855 1 98.5 65 TYR B C 1
ATOM 1494 O O . TYR B 1 65 ? -2.523 19.547 -5.305 1 98.5 65 TYR B O 1
ATOM 1502 N N . THR B 1 66 ? -1.036 17.938 -5.555 1 98.56 66 THR B N 1
ATOM 1503 C CA . THR B 1 66 ? -1.507 17.469 -6.855 1 98.56 66 THR B CA 1
ATOM 1504 C C . THR B 1 66 ? -1.48 15.953 -6.934 1 98.56 66 THR B C 1
ATOM 1506 O O . THR B 1 66 ? -0.516 15.32 -6.496 1 98.56 66 THR B O 1
ATOM 1509 N N . ILE B 1 67 ? -2.604 15.359 -7.336 1 98.5 67 ILE B N 1
ATOM 1510 C CA . ILE B 1 67 ? -2.676 13.922 -7.59 1 98.5 67 ILE B CA 1
ATOM 1511 C C . ILE B 1 67 ? -2.508 13.656 -9.086 1 98.5 67 ILE B C 1
ATOM 1513 O O . ILE B 1 67 ? -3.18 14.281 -9.914 1 98.5 67 ILE B O 1
ATOM 1517 N N . LEU B 1 68 ? -1.588 12.781 -9.344 1 97 68 LEU B N 1
ATOM 1518 C CA . LEU B 1 68 ? -1.301 12.453 -10.742 1 97 68 LEU B CA 1
ATOM 1519 C C . LEU B 1 68 ? -1.328 10.945 -10.953 1 97 68 LEU B C 1
ATOM 1521 O O . LEU B 1 68 ? -1.115 10.172 -10.016 1 97 68 LEU B O 1
ATOM 1525 N N . GLU B 1 69 ? -1.714 10.523 -12.234 1 96.5 69 GLU B N 1
ATOM 1526 C CA . GLU B 1 69 ? -1.561 9.148 -12.695 1 96.5 69 GLU B CA 1
ATOM 1527 C C . GLU B 1 69 ? -2.299 8.18 -11.773 1 96.5 69 GLU B C 1
ATOM 1529 O O . GLU B 1 69 ? -1.74 7.16 -11.367 1 96.5 69 GLU B O 1
ATOM 1534 N N . SER B 1 70 ? -3.516 8.555 -11.453 1 97.69 70 SER B N 1
ATOM 1535 C CA . SER B 1 70 ? -4.316 7.703 -10.586 1 97.69 70 SER B CA 1
ATOM 1536 C C . SER B 1 70 ? -4.914 6.531 -11.352 1 97.69 70 SER B C 1
ATOM 1538 O O . SER B 1 70 ? -5.285 6.672 -12.523 1 97.69 70 SER B O 1
ATOM 1540 N N . GLU B 1 71 ? -4.969 5.395 -10.727 1 96.56 71 GLU B N 1
ATOM 1541 C CA . GLU B 1 71 ? -5.629 4.199 -11.25 1 96.56 71 GLU B CA 1
ATOM 1542 C C . GLU B 1 71 ? -6.348 3.439 -10.133 1 96.56 71 GLU B C 1
ATOM 1544 O O . GLU B 1 71 ? -5.918 3.467 -8.977 1 96.56 71 GLU B O 1
ATOM 1549 N N . THR B 1 72 ? -7.43 2.766 -10.523 1 96.56 72 THR B N 1
ATOM 1550 C CA . THR B 1 72 ? -8.242 2.072 -9.531 1 96.56 72 THR B CA 1
ATOM 1551 C C . THR B 1 72 ? -8.438 0.608 -9.914 1 96.56 72 THR B C 1
ATOM 1553 O O . THR B 1 72 ? -8.32 0.25 -11.086 1 96.56 72 THR B O 1
ATOM 1556 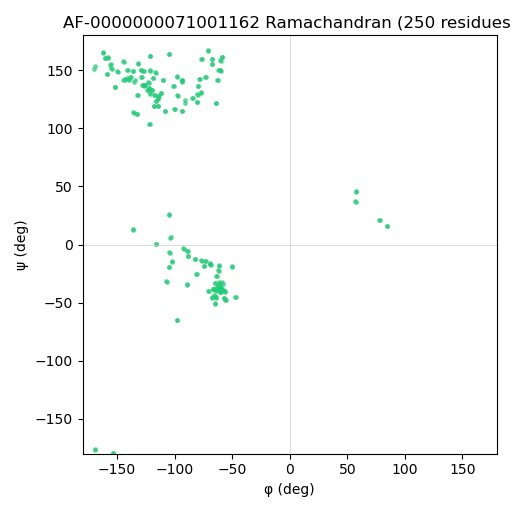N N . ARG B 1 73 ? -8.57 -0.178 -8.859 1 94.75 73 ARG B N 1
ATOM 1557 C CA . ARG B 1 73 ? -8.984 -1.571 -9 1 94.75 73 ARG B CA 1
ATOM 1558 C C . ARG B 1 73 ? -10.172 -1.891 -8.102 1 94.75 73 ARG B C 1
ATOM 1560 O O . ARG B 1 73 ? -10.227 -1.441 -6.957 1 94.75 73 ARG B O 1
ATOM 1567 N N . THR B 1 74 ? -11.062 -2.639 -8.758 1 92.31 74 THR B N 1
ATOM 1568 C CA . THR B 1 74 ? -12.086 -3.238 -7.914 1 92.31 74 THR B CA 1
ATOM 1569 C C . THR B 1 74 ? -11.555 -4.484 -7.215 1 92.31 74 THR B C 1
ATOM 1571 O O . THR B 1 74 ? -10.883 -5.312 -7.832 1 92.31 74 THR B O 1
ATOM 1574 N N . LEU B 1 75 ? -11.852 -4.641 -5.926 1 91.81 75 LEU B N 1
ATOM 1575 C CA . LEU B 1 75 ? -11.227 -5.699 -5.145 1 91.81 75 LEU B CA 1
ATOM 1576 C C . LEU B 1 75 ? -12.18 -6.871 -4.949 1 91.81 75 LEU B C 1
ATOM 1578 O O . LEU B 1 75 ? -11.758 -7.965 -4.57 1 91.81 75 LEU B O 1
ATOM 1582 N N . ASP B 1 76 ? -13.398 -6.66 -5.199 1 81.06 76 ASP B N 1
ATOM 1583 C CA . ASP B 1 76 ? -14.375 -7.738 -5.047 1 81.06 76 ASP B CA 1
ATOM 1584 C C . ASP B 1 76 ? -15.453 -7.656 -6.121 1 81.06 76 ASP B C 1
ATOM 1586 O O . ASP B 1 76 ? -15.641 -6.609 -6.742 1 81.06 76 ASP B O 1
ATOM 1590 N N . GLY B 1 77 ? -16.078 -8.789 -6.359 1 74.31 77 GLY B N 1
ATOM 1591 C CA . GLY B 1 77 ? -17.094 -8.875 -7.391 1 74.31 77 GLY B CA 1
ATOM 1592 C C . GLY B 1 77 ? -18.281 -7.969 -7.133 1 74.31 77 GLY B C 1
ATOM 1593 O O . GLY B 1 77 ? -19 -7.598 -8.062 1 74.31 77 GLY B O 1
ATOM 1594 N N . SER B 1 78 ? -18.438 -7.531 -5.906 1 75.5 78 SER B N 1
ATOM 1595 C CA . SER B 1 78 ? -19.609 -6.73 -5.559 1 75.5 78 SER B CA 1
ATOM 1596 C C . SER B 1 78 ? -19.25 -5.254 -5.449 1 75.5 78 SER B C 1
ATOM 1598 O O . SER B 1 78 ? -20.078 -4.438 -5.055 1 75.5 78 SER B O 1
ATOM 1600 N N . ALA B 1 79 ? -18.109 -4.949 -5.773 1 79.12 79 ALA B N 1
ATOM 1601 C CA . ALA B 1 79 ? -17.625 -3.574 -5.805 1 79.12 79 ALA B CA 1
ATOM 1602 C C . ALA B 1 79 ? -17.781 -2.898 -4.449 1 79.12 79 ALA B C 1
ATOM 1604 O O . ALA B 1 79 ? -18.156 -1.722 -4.375 1 79.12 79 ALA B O 1
ATOM 1605 N N . GLN B 1 80 ? -17.562 -3.695 -3.379 1 88 80 GLN B N 1
ATOM 1606 C CA . GLN B 1 80 ? -17.688 -3.174 -2.021 1 88 80 GLN B CA 1
ATOM 1607 C C . GLN B 1 80 ? -16.344 -2.666 -1.508 1 88 80 GLN B C 1
ATOM 1609 O O . GLN B 1 80 ? -16.25 -2.141 -0.396 1 88 80 GLN B O 1
ATOM 1614 N N . SER B 1 81 ? -15.367 -2.828 -2.256 1 93.38 81 SER B N 1
ATOM 1615 C CA . SER B 1 81 ? -14.039 -2.322 -1.92 1 93.38 81 SER B CA 1
ATOM 1616 C C . SER B 1 81 ? -13.25 -1.959 -3.176 1 93.38 81 SER B C 1
ATOM 1618 O O . SER B 1 81 ? -13.461 -2.551 -4.238 1 93.38 81 SER B O 1
ATOM 1620 N N . ALA B 1 82 ? -12.422 -0.973 -3.023 1 95.31 82 ALA B N 1
ATOM 1621 C CA . ALA B 1 82 ? -11.641 -0.479 -4.156 1 95.31 82 ALA B CA 1
ATOM 1622 C C . ALA B 1 82 ? -10.242 -0.066 -3.721 1 95.31 82 ALA B C 1
ATOM 1624 O O . ALA B 1 82 ? -10.055 0.463 -2.621 1 95.31 82 ALA B O 1
ATOM 1625 N N . LEU B 1 83 ? -9.336 -0.366 -4.555 1 97.44 83 LEU B N 1
ATOM 1626 C CA . LEU B 1 83 ? -7.961 0.105 -4.43 1 97.44 83 LEU B CA 1
ATOM 1627 C C . LEU B 1 83 ? -7.703 1.287 -5.355 1 97.44 83 LEU B C 1
ATOM 1629 O O . LEU B 1 83 ? -8.141 1.284 -6.508 1 97.44 83 LEU B O 1
ATOM 1633 N N . ILE B 1 84 ? -7.039 2.314 -4.887 1 98.38 84 ILE B N 1
ATOM 1634 C CA . ILE B 1 84 ? -6.555 3.375 -5.762 1 98.38 84 ILE B CA 1
ATOM 1635 C C . ILE B 1 84 ? -5.059 3.58 -5.543 1 98.38 84 ILE B C 1
ATOM 1637 O O . ILE B 1 84 ? -4.578 3.525 -4.406 1 98.38 84 ILE B O 1
ATOM 1641 N N . CYS B 1 85 ? -4.266 3.736 -6.539 1 98.69 85 CYS B N 1
ATOM 1642 C CA . CYS B 1 85 ? -2.846 4.07 -6.562 1 98.69 85 CYS B CA 1
ATOM 1643 C C . CYS B 1 85 ? -2.598 5.34 -7.371 1 98.69 85 CYS B C 1
ATOM 1645 O O . CYS B 1 85 ? -3.207 5.539 -8.422 1 98.69 85 CYS B O 1
ATOM 1647 N N . TYR B 1 86 ? -1.747 6.188 -6.918 1 98.69 86 TYR B N 1
ATOM 1648 C CA . TYR B 1 86 ? -1.501 7.445 -7.613 1 98.69 86 TYR B CA 1
ATOM 1649 C C . TYR B 1 86 ? -0.181 8.062 -7.168 1 98.69 86 TYR B C 1
ATOM 1651 O O . TYR B 1 86 ? 0.406 7.641 -6.172 1 98.69 86 TYR B O 1
ATOM 1659 N N . LYS B 1 87 ? 0.28 9 -7.906 1 98.5 87 LYS B N 1
ATOM 1660 C CA . LYS B 1 87 ? 1.382 9.875 -7.512 1 98.5 87 LYS B CA 1
ATOM 1661 C C . LYS B 1 87 ? 0.863 11.156 -6.863 1 98.5 87 LYS B C 1
ATOM 1663 O O . LYS B 1 87 ? -0.135 11.727 -7.309 1 98.5 87 LYS B O 1
ATOM 1668 N N . VAL B 1 88 ? 1.54 11.562 -5.867 1 98.62 88 VAL B N 1
ATOM 1669 C CA . VAL B 1 88 ? 1.177 12.836 -5.258 1 98.62 88 VAL B CA 1
ATOM 1670 C C . VAL B 1 88 ? 2.4 13.742 -5.199 1 98.62 88 VAL B C 1
ATOM 1672 O O . VAL B 1 88 ? 3.518 13.281 -4.965 1 98.62 88 VAL B O 1
ATOM 1675 N N . SER B 1 89 ? 2.242 14.938 -5.5 1 98 89 SER B N 1
ATOM 1676 C CA . SER B 1 89 ? 3.143 16.031 -5.164 1 98 89 SER B CA 1
ATOM 1677 C C . SER B 1 89 ? 2.484 17.016 -4.199 1 98 89 SER B C 1
ATOM 1679 O O . SER B 1 89 ? 1.435 17.594 -4.504 1 98 89 SER B O 1
ATOM 1681 N N . ALA B 1 90 ? 3.094 17.141 -3.047 1 97.75 90 ALA B N 1
ATOM 1682 C CA . ALA B 1 90 ? 2.496 18 -2.027 1 97.75 90 ALA B CA 1
ATOM 1683 C C . ALA B 1 90 ? 3.533 18.938 -1.434 1 97.75 90 ALA B C 1
ATOM 1685 O O . ALA B 1 90 ? 4.738 18.688 -1.511 1 97.75 90 ALA B O 1
ATOM 1686 N N . ARG B 1 91 ? 3.041 20.047 -0.923 1 96.94 91 ARG B N 1
ATOM 1687 C CA . ARG B 1 91 ? 3.898 21.047 -0.302 1 96.94 91 ARG B CA 1
ATOM 1688 C C . ARG B 1 91 ? 3.312 21.516 1.023 1 96.94 91 ARG B C 1
ATOM 1690 O O . ARG B 1 91 ? 2.092 21.609 1.173 1 96.94 91 ARG B O 1
ATOM 1697 N N . ARG B 1 92 ? 4.184 21.703 1.923 1 94.19 92 ARG B N 1
ATOM 1698 C CA . ARG B 1 92 ? 3.76 22.344 3.162 1 94.19 92 ARG B CA 1
ATOM 1699 C C . ARG B 1 92 ? 4.844 23.266 3.693 1 94.19 92 ARG B C 1
ATOM 1701 O O . ARG B 1 92 ? 6.016 23.141 3.344 1 94.19 92 ARG B O 1
ATOM 1708 N N . VAL B 1 93 ? 4.328 24.359 4.234 1 85.38 93 VAL B N 1
ATOM 1709 C CA . VAL B 1 93 ? 5.207 25.359 4.816 1 85.38 93 VAL B CA 1
ATOM 1710 C C . VAL B 1 93 ? 5.086 25.344 6.34 1 85.38 93 VAL B C 1
ATOM 1712 O O . VAL B 1 93 ? 3.975 25.344 6.879 1 85.38 93 VAL B O 1
ATOM 1715 N N . SER B 1 94 ? 6.156 24.984 6.906 1 76.56 94 SER B N 1
ATOM 1716 C CA . SER B 1 94 ? 6.199 25.109 8.359 1 76.56 94 SER B CA 1
ATOM 1717 C C . SER B 1 94 ? 7.051 26.297 8.781 1 76.56 94 SER B C 1
ATOM 1719 O O . SER B 1 94 ? 7.621 27 7.941 1 76.56 94 SER B O 1
ATOM 1721 N N . ASP B 1 95 ? 6.891 26.688 9.992 1 69.69 95 ASP B N 1
ATOM 1722 C CA . ASP B 1 95 ? 7.664 27.812 10.508 1 69.69 95 ASP B CA 1
ATOM 1723 C C . ASP B 1 95 ? 9.156 27.641 10.227 1 69.69 95 ASP B C 1
ATOM 1725 O O . ASP B 1 95 ? 9.906 28.609 10.195 1 69.69 95 ASP B O 1
ATOM 1729 N N . ARG B 1 96 ? 9.461 26.625 9.992 1 64.56 96 ARG B N 1
ATOM 1730 C CA . ARG B 1 96 ? 10.898 26.422 9.906 1 64.56 96 ARG B CA 1
ATOM 1731 C C . ARG B 1 96 ? 11.336 26.219 8.461 1 64.56 96 ARG B C 1
ATOM 1733 O O . ARG B 1 96 ? 12.422 26.672 8.07 1 64.56 96 ARG B O 1
ATOM 1740 N N . ASP B 1 97 ? 10.492 25.641 7.656 1 74.06 97 ASP B N 1
ATOM 1741 C CA . ASP B 1 97 ? 10.969 25.328 6.309 1 74.06 97 ASP B CA 1
ATOM 1742 C C . ASP B 1 97 ? 9.82 24.891 5.402 1 74.06 97 ASP B C 1
ATOM 1744 O O . ASP B 1 97 ? 8.773 24.453 5.887 1 74.06 97 ASP B O 1
ATOM 1748 N N . SER B 1 98 ? 10.031 25.172 4.121 1 82 98 SER B N 1
ATOM 1749 C CA . SER B 1 98 ? 9.156 24.609 3.092 1 82 98 SER B CA 1
ATOM 1750 C C . SER B 1 98 ? 9.594 23.203 2.695 1 82 98 SER B C 1
ATOM 1752 O O . SER B 1 98 ? 10.789 22.938 2.547 1 82 98 SER B O 1
ATOM 1754 N N . GLN B 1 99 ? 8.555 22.344 2.814 1 87.5 99 GLN B N 1
ATOM 1755 C CA . GLN B 1 99 ? 8.852 20.953 2.455 1 87.5 99 GLN B CA 1
ATOM 1756 C C . GLN B 1 99 ? 8.008 20.5 1.27 1 87.5 99 GLN B C 1
ATOM 1758 O O . GLN B 1 99 ? 6.82 20.812 1.191 1 87.5 99 GLN B O 1
ATOM 1763 N N . SER B 1 100 ? 8.688 19.953 0.286 1 92.5 100 SER B N 1
ATOM 1764 C CA . SER B 1 100 ? 8.016 19.266 -0.806 1 92.5 100 SER B CA 1
ATOM 1765 C C . SER B 1 100 ? 8.008 17.75 -0.588 1 92.5 100 SER B C 1
ATOM 1767 O O . SER B 1 100 ? 8.938 17.203 0.003 1 92.5 100 SER B O 1
ATOM 1769 N N . PHE B 1 101 ? 6.957 17.188 -0.987 1 95.94 101 PHE B N 1
ATOM 1770 C CA . PHE B 1 101 ? 6.77 15.758 -0.77 1 95.94 101 PHE B CA 1
ATOM 1771 C C . PHE B 1 101 ? 6.234 15.078 -2.027 1 95.94 101 PHE B C 1
ATOM 1773 O O . PHE B 1 101 ? 5.156 15.43 -2.514 1 95.94 101 PHE B O 1
ATOM 1780 N N . ASP B 1 102 ? 7.039 14.234 -2.607 1 98.06 102 ASP B N 1
ATOM 1781 C CA . ASP B 1 102 ? 6.637 13.398 -3.734 1 98.06 102 ASP B CA 1
ATOM 1782 C C . ASP B 1 102 ? 6.625 11.922 -3.346 1 98.06 102 ASP B C 1
ATOM 1784 O O . ASP B 1 102 ? 7.633 11.391 -2.871 1 98.06 102 ASP B O 1
ATOM 1788 N N . ALA B 1 103 ? 5.5 11.266 -3.611 1 98.56 103 ALA B N 1
ATOM 1789 C CA . ALA B 1 103 ? 5.387 9.859 -3.213 1 98.56 103 ALA B CA 1
ATOM 1790 C C . ALA B 1 103 ? 4.379 9.125 -4.09 1 98.56 103 ALA B C 1
ATOM 1792 O O . ALA B 1 103 ? 3.539 9.742 -4.742 1 98.56 103 ALA B O 1
ATOM 1793 N N . LEU B 1 104 ? 4.559 7.867 -4.27 1 98.81 104 LEU B N 1
ATOM 1794 C CA . LEU B 1 104 ? 3.492 6.973 -4.703 1 98.81 104 LEU B CA 1
ATOM 1795 C C . LEU B 1 104 ? 2.598 6.586 -3.529 1 98.81 104 LEU B C 1
ATOM 1797 O O . LEU B 1 104 ? 3.084 6.078 -2.514 1 98.81 104 LEU B O 1
ATOM 1801 N N . CYS B 1 105 ? 1.317 6.859 -3.641 1 98.88 105 CYS B N 1
ATOM 1802 C CA . CYS B 1 105 ? 0.349 6.578 -2.588 1 98.88 105 CYS B CA 1
ATOM 1803 C C . CYS B 1 105 ? -0.683 5.555 -3.055 1 98.88 105 CYS B C 1
ATOM 1805 O O . CYS B 1 105 ? -1.025 5.512 -4.238 1 98.88 105 CYS B O 1
ATOM 1807 N N . SER B 1 106 ? -1.145 4.781 -2.148 1 98.88 106 SER B N 1
ATOM 1808 C CA . SER B 1 106 ? -2.242 3.85 -2.389 1 98.88 106 SER B CA 1
ATOM 1809 C C . SER B 1 106 ? -3.215 3.826 -1.214 1 98.88 106 SER B C 1
ATOM 1811 O O . SER B 1 106 ? -2.803 3.951 -0.058 1 98.88 106 SER B O 1
ATOM 1813 N N . SER B 1 107 ? -4.422 3.686 -1.473 1 98.81 107 SER B N 1
ATOM 1814 C CA . SER B 1 107 ? -5.457 3.561 -0.455 1 98.81 107 SER B CA 1
ATOM 1815 C C . SER B 1 107 ? -6.449 2.459 -0.808 1 98.81 107 SER B C 1
ATOM 1817 O O . SER B 1 107 ? -6.652 2.152 -1.984 1 98.81 107 SER B O 1
ATOM 1819 N N . VAL B 1 108 ? -6.988 1.859 0.162 1 98.06 108 VAL B N 1
ATOM 1820 C CA . VAL B 1 108 ? -8.109 0.94 0.004 1 98.06 108 VAL B CA 1
ATOM 1821 C C . VAL B 1 108 ? -9.352 1.517 0.687 1 98.06 108 VAL B C 1
ATOM 1823 O O . VAL B 1 108 ? -9.305 1.892 1.86 1 98.06 108 VAL B O 1
ATOM 1826 N N . TRP B 1 109 ? -10.367 1.599 -0.088 1 96.62 109 TRP B N 1
ATOM 1827 C CA . TRP B 1 109 ? -11.656 2.086 0.396 1 96.62 109 TRP B CA 1
ATOM 1828 C C . TRP B 1 109 ? -12.68 0.955 0.467 1 96.62 109 TRP B C 1
ATOM 1830 O O . TRP B 1 109 ? -12.719 0.092 -0.414 1 96.62 109 TRP B O 1
ATOM 1840 N N . ARG B 1 110 ? -13.484 0.99 1.488 1 94.38 110 ARG B N 1
ATOM 1841 C CA . ARG B 1 110 ? -14.562 0.022 1.69 1 94.38 110 ARG B CA 1
ATOM 1842 C C . ARG B 1 110 ? -15.914 0.719 1.792 1 94.38 110 ARG B C 1
ATOM 1844 O O . ARG B 1 110 ? -16.062 1.711 2.51 1 94.38 110 ARG B O 1
ATOM 1851 N N . LYS B 1 111 ? -16.828 0.109 1.063 1 91.56 111 LYS B N 1
ATOM 1852 C CA . LYS B 1 111 ? -18.188 0.65 1.121 1 91.56 111 LYS B CA 1
ATOM 1853 C C . LYS B 1 111 ? -18.891 0.242 2.414 1 91.56 111 LYS B C 1
ATOM 1855 O O . LYS B 1 111 ? -18.812 -0.918 2.824 1 91.56 111 LYS B O 1
ATOM 1860 N N . ILE B 1 112 ? -19.484 1.154 3.125 1 90.06 112 ILE B N 1
ATOM 1861 C CA . ILE B 1 112 ? -20.203 0.847 4.355 1 90.06 112 ILE B CA 1
ATOM 1862 C C . ILE B 1 112 ? -21.688 1.18 4.184 1 90.06 112 ILE B C 1
ATOM 1864 O O . ILE B 1 112 ? -22.484 1.007 5.113 1 90.06 112 ILE B O 1
ATOM 1868 N N . GLY B 1 113 ? -22.203 1.622 3.201 1 84.88 113 GLY B N 1
ATOM 1869 C CA . GLY B 1 113 ? -23.562 1.938 2.779 1 84.88 113 GLY B CA 1
ATOM 1870 C C . GLY B 1 113 ? -23.672 2.238 1.296 1 84.88 113 GLY B C 1
ATOM 1871 O O . GLY B 1 113 ? -22.703 2.072 0.551 1 84.88 113 GLY B O 1
ATOM 1872 N N . PRO B 1 114 ? -24.812 2.609 0.803 1 82.69 114 PRO B N 1
ATOM 1873 C CA . PRO B 1 114 ? -25.031 2.822 -0.63 1 82.69 114 PRO B CA 1
ATOM 1874 C C . PRO B 1 114 ? -24.078 3.875 -1.216 1 82.69 114 PRO B C 1
ATOM 1876 O O . PRO B 1 114 ? -23.609 3.727 -2.346 1 82.69 114 PRO B O 1
ATOM 1879 N N . GLU B 1 115 ? -23.703 4.887 -0.494 1 84.38 115 GLU B N 1
ATOM 1880 C CA . GLU B 1 115 ? -22.859 5.938 -1.043 1 84.38 115 GLU B CA 1
ATOM 1881 C C . GLU B 1 115 ? -21.75 6.332 -0.055 1 84.38 115 GLU B C 1
ATOM 1883 O O . GLU B 1 115 ? -21.172 7.414 -0.163 1 84.38 115 GLU B O 1
ATOM 1888 N N . GLN B 1 116 ? -21.578 5.52 0.931 1 93 116 GLN B N 1
ATOM 1889 C CA . GLN B 1 116 ? -20.625 5.867 1.975 1 93 116 GLN B CA 1
ATOM 1890 C C . GLN B 1 116 ? -19.422 4.926 1.954 1 93 116 GLN B C 1
ATOM 1892 O O . GLN B 1 116 ? -19.594 3.705 1.866 1 93 116 GLN B O 1
ATOM 1897 N N . TRP B 1 117 ? -18.281 5.594 1.967 1 95.56 117 TRP B N 1
ATOM 1898 C CA . TRP B 1 117 ? -17.016 4.863 1.952 1 95.56 117 TRP B CA 1
ATOM 1899 C C . TRP B 1 117 ? -16.172 5.211 3.172 1 95.56 117 TRP B C 1
ATOM 1901 O O . TRP B 1 117 ? -16.297 6.301 3.732 1 95.56 117 TRP B O 1
ATOM 1911 N N . GLU B 1 118 ? -15.414 4.305 3.598 1 97.25 118 GLU B N 1
ATOM 1912 C CA . GLU B 1 118 ? -14.375 4.559 4.594 1 97.25 118 GLU B CA 1
ATOM 1913 C C . GLU B 1 118 ? -13.016 4.031 4.125 1 97.25 118 GLU B C 1
ATOM 1915 O O . GLU B 1 118 ? -12.953 3.027 3.41 1 97.25 118 GLU B O 1
ATOM 1920 N N . MET B 1 119 ? -12.016 4.734 4.453 1 98.25 119 MET B N 1
ATOM 1921 C CA . MET B 1 119 ? -10.664 4.297 4.117 1 98.25 119 MET B CA 1
ATOM 1922 C C . MET B 1 119 ? -10.172 3.252 5.113 1 98.25 119 MET B C 1
ATOM 1924 O O . MET B 1 119 ? -10.203 3.479 6.324 1 98.25 119 MET B O 1
ATOM 1928 N N . VAL B 1 120 ? -9.68 2.141 4.617 1 97.62 120 VAL B N 1
ATOM 1929 C CA . VAL B 1 120 ? -9.227 1.038 5.457 1 97.62 120 VAL B CA 1
ATOM 1930 C C . VAL B 1 120 ? -7.699 1.002 5.484 1 97.62 120 VAL B C 1
ATOM 1932 O O . VAL B 1 120 ? -7.102 0.442 6.41 1 97.62 120 VAL B O 1
ATOM 1935 N N . PHE B 1 121 ? -7.125 1.628 4.52 1 98.75 121 PHE B N 1
ATOM 1936 C CA . PHE B 1 121 ? -5.684 1.502 4.355 1 98.75 121 PHE B CA 1
ATOM 1937 C C . PHE B 1 121 ? -5.125 2.666 3.547 1 98.75 121 PHE B C 1
ATOM 1939 O O . PHE B 1 121 ? -5.781 3.162 2.629 1 98.75 121 PHE B O 1
ATOM 1946 N N . HIS B 1 122 ? -3.92 3.078 3.857 1 98.94 122 HIS B N 1
ATOM 1947 C CA . HIS B 1 122 ? -3.15 4.055 3.094 1 98.94 122 HIS B CA 1
ATOM 1948 C C . HIS B 1 122 ? -1.651 3.82 3.252 1 98.94 122 HIS B C 1
ATOM 1950 O O . HIS B 1 122 ? 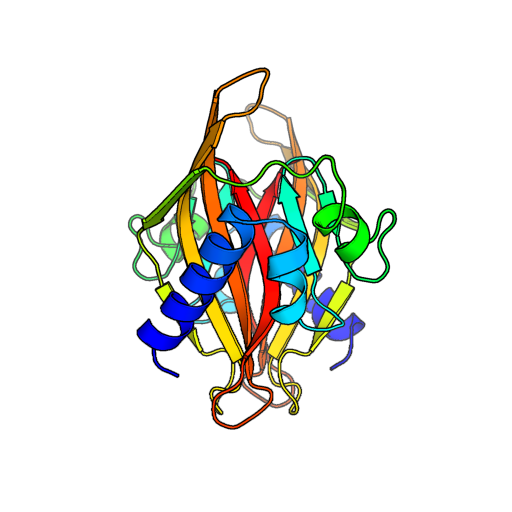-1.176 3.541 4.355 1 98.94 122 HIS B O 1
ATOM 1956 N N . GLN B 1 123 ? -0.948 3.883 2.18 1 98.94 123 GLN B N 1
ATOM 1957 C CA . GLN B 1 123 ? 0.5 3.715 2.242 1 98.94 123 GLN B CA 1
ATOM 1958 C C . GLN B 1 123 ? 1.208 4.695 1.312 1 98.94 123 GLN B C 1
ATOM 1960 O O . GLN B 1 123 ? 0.726 4.973 0.212 1 98.94 123 GLN B O 1
ATOM 1965 N N . GLN B 1 124 ? 2.328 5.199 1.781 1 98.88 124 GLN B N 1
ATOM 1966 C CA . GLN B 1 124 ? 3.131 6.145 1.016 1 98.88 124 GLN B CA 1
ATOM 1967 C C . GLN B 1 124 ? 4.543 5.609 0.784 1 98.88 124 GLN B C 1
ATOM 1969 O O . GLN B 1 124 ? 5.203 5.16 1.722 1 98.88 124 GLN B O 1
ATOM 1974 N N . THR B 1 125 ? 4.992 5.645 -0.404 1 98.81 125 THR B N 1
ATOM 1975 C CA . THR B 1 125 ? 6.363 5.332 -0.795 1 98.81 125 THR B CA 1
ATOM 1976 C C . THR B 1 125 ? 7.004 6.52 -1.513 1 98.81 125 THR B C 1
ATOM 1978 O O . THR B 1 125 ? 6.766 6.734 -2.703 1 98.81 125 THR B O 1
ATOM 1981 N N . PRO B 1 126 ? 7.883 7.23 -0.773 1 97.38 126 PRO B N 1
ATOM 1982 C CA . PRO B 1 126 ? 8.484 8.438 -1.352 1 97.38 126 PRO B CA 1
ATOM 1983 C C . PRO B 1 126 ? 9.43 8.125 -2.512 1 97.38 126 PRO B C 1
ATOM 1985 O O . PRO B 1 126 ? 9.969 7.02 -2.596 1 97.38 126 PRO B O 1
ATOM 1988 N N . PHE B 1 127 ? 9.578 9.156 -3.398 1 95.81 127 PHE B N 1
ATOM 1989 C CA . PHE B 1 127 ? 10.594 9.055 -4.441 1 95.81 127 PHE B CA 1
ATOM 1990 C C . PHE B 1 127 ? 11.234 10.414 -4.703 1 95.81 127 PHE B C 1
ATOM 1992 O O . PHE B 1 127 ? 10.648 11.453 -4.395 1 95.81 127 PHE B O 1
#